Protein AF-A0AAU7RKF0-F1 (afdb_monomer_lite)

Foldseek 3Di:
DVLCVCCVVPVVSVVVLLVVLLCQDPVSVVSVPDLLPHDPSSLQSNLVNLLVLLLVLLVCQPPPDDDPNLVSLLVLLLSCQSPVVNRDCVSNLSSLPRPRHFQVSVPNNLQSLLVRLPRQDPCLVSLQPSLVCLLPPDDAWDDDPVGIGHRCNLSSLSNNCSSPVPSQDPVSLVVLCPDDPSSLLSSLVSLLVVLALVCVVVLLVQCPDPDVSSVLSSLLSLLVCLQVCRVNPVSVVSNVVSPVVDDCSNLVSNLVSLQPDDDDPSSVVNLVVQCPPPDPVSNVSSVVSVVVPDDPPD

pLDDT: mean 84.72, std 12.94, range [36.31, 97.56]

Secondary structure (DSSP, 8-state):
-HHHHHHHH-HHHHHHHHHHHTTT-HHHHHHH--STT--HHHHHHHHHHHHHHHHHHHHHTTSS----HHHHHHHHHHHHHH-TTT---HHHHHHHH-TTS-HHHHHHHHHHHHT-TTS--SSHHHHHHHHHHHHH-S--SEEETTEEEP--HHHHHHHHHHH-TTSS-HHHHHHHHTS-HHHHHHHHHHHHHHT-GGGHHHHHHHHT-S-HHHHHHHHHHHHHHHHTTTTHHHHHHHHHHHHHT-SSHHHHHHHHHHTTS---HHHHHHHHHHTT-S-HHHHHHHHHHHHTTS----

Sequence (298 aa):
MIDKLRARDDTDYRLSLLKDIEKGDHTALSRFGDVESLTEPAVRGMLETLASEVRHVTAMAGGLAYDDGGNSVRTLVLLNLWHPKLALWEPFLEFLEESRVSKDDLVGCLSVLGRASLKITADSERLAAPLRRLMTEKGGEGEWLFGEWADVRGLAAEALFAVDPDSVTEEDIWTLMRGSSGQQHSAARIIARREKAEEFGLLVALSASDDTSTRAIVANRLAGWVSRGIAGARASALLNTMLDSGGTELPRAVVAHAQGAPKDDGMTQIIDRYKDHLSATVRNAIRSIQERAEPEVS

Structure (mmCIF, N/CA/C/O backbone):
data_AF-A0AAU7RKF0-F1
#
_entry.id   AF-A0AAU7RKF0-F1
#
loop_
_atom_site.group_PDB
_atom_site.id
_atom_site.type_symbol
_atom_site.label_atom_id
_atom_site.label_alt_id
_atom_site.label_comp_id
_atom_site.label_asym_id
_atom_site.label_entity_id
_atom_site.label_seq_id
_atom_site.pdbx_PDB_ins_code
_atom_site.Cartn_x
_atom_site.Cartn_y
_atom_site.Cartn_z
_atom_site.occupancy
_atom_site.B_iso_or_equiv
_atom_site.auth_seq_id
_atom_site.auth_comp_id
_atom_site.auth_asym_id
_atom_site.auth_atom_id
_atom_site.pdbx_PDB_model_num
ATOM 1 N N . MET A 1 1 ? 18.646 -14.341 2.790 1.00 53.94 1 MET A N 1
ATOM 2 C CA . MET A 1 1 ? 18.873 -13.605 4.058 1.00 53.94 1 MET A CA 1
ATOM 3 C C . MET A 1 1 ? 20.360 -13.353 4.295 1.00 53.94 1 MET A C 1
ATOM 5 O O . MET A 1 1 ? 20.704 -12.215 4.568 1.00 53.94 1 MET A O 1
ATOM 9 N N . ILE A 1 2 ? 21.228 -14.357 4.106 1.00 66.75 2 ILE A N 1
ATOM 10 C CA . ILE A 1 2 ? 22.696 -14.225 4.222 1.00 66.75 2 ILE A CA 1
ATOM 11 C C . ILE A 1 2 ? 23.265 -13.163 3.264 1.00 66.75 2 ILE A C 1
ATOM 13 O O . ILE A 1 2 ? 24.009 -12.300 3.707 1.00 66.75 2 ILE A O 1
ATOM 17 N N . ASP A 1 3 ? 22.837 -13.140 1.997 1.00 61.19 3 ASP A N 1
ATOM 18 C CA . ASP A 1 3 ? 23.350 -12.161 1.020 1.00 61.19 3 ASP A CA 1
ATOM 19 C C . ASP A 1 3 ? 22.987 -10.703 1.356 1.00 61.19 3 ASP A C 1
ATOM 21 O O . ASP A 1 3 ? 23.793 -9.809 1.129 1.00 61.19 3 ASP A O 1
ATOM 25 N N . LYS A 1 4 ? 21.814 -10.455 1.962 1.00 61.97 4 LYS A N 1
ATOM 26 C CA . LYS A 1 4 ? 21.388 -9.109 2.399 1.00 61.97 4 LYS A CA 1
ATOM 27 C C . LYS A 1 4 ? 22.201 -8.606 3.594 1.00 61.97 4 LYS A C 1
ATOM 29 O O . LYS A 1 4 ? 22.499 -7.422 3.677 1.00 61.97 4 LYS A O 1
ATOM 34 N N . LEU A 1 5 ? 22.553 -9.510 4.510 1.00 59.69 5 LEU A N 1
ATOM 35 C CA . LEU A 1 5 ? 23.458 -9.223 5.628 1.00 59.69 5 LEU A CA 1
ATOM 36 C C . LEU A 1 5 ? 24.875 -8.963 5.110 1.00 59.69 5 LEU A C 1
ATOM 38 O O . LEU A 1 5 ? 25.485 -7.959 5.453 1.00 59.69 5 LEU A O 1
ATOM 42 N N . ARG A 1 6 ? 25.353 -9.791 4.178 1.00 63.50 6 ARG A N 1
ATOM 43 C CA . ARG A 1 6 ? 26.659 -9.598 3.548 1.00 63.50 6 ARG A CA 1
ATOM 44 C C . ARG A 1 6 ? 26.745 -8.279 2.777 1.00 63.50 6 ARG A C 1
ATOM 46 O O . ARG A 1 6 ? 27.735 -7.582 2.910 1.00 63.50 6 ARG A O 1
ATOM 53 N N . ALA A 1 7 ? 25.706 -7.883 2.042 1.00 62.69 7 ALA A N 1
ATOM 54 C CA . ALA A 1 7 ? 25.658 -6.588 1.352 1.00 62.69 7 ALA A CA 1
ATOM 55 C C . ALA A 1 7 ? 25.650 -5.371 2.298 1.00 62.69 7 ALA A C 1
ATOM 57 O O . ALA A 1 7 ? 25.858 -4.247 1.838 1.00 62.69 7 ALA A O 1
ATOM 58 N N . ARG A 1 8 ? 25.384 -5.572 3.596 1.00 64.31 8 ARG A N 1
ATOM 59 C CA . ARG A 1 8 ? 25.470 -4.534 4.630 1.00 64.31 8 ARG A CA 1
ATOM 60 C C . ARG A 1 8 ? 26.879 -4.423 5.219 1.00 64.31 8 ARG A C 1
ATOM 62 O O . ARG A 1 8 ? 27.310 -3.309 5.498 1.00 64.31 8 ARG A O 1
ATOM 69 N N . ASP A 1 9 ? 27.573 -5.550 5.366 1.00 71.00 9 ASP A N 1
ATOM 70 C CA . ASP A 1 9 ? 28.840 -5.640 6.104 1.00 71.00 9 ASP A CA 1
ATOM 71 C C . ASP A 1 9 ? 30.088 -5.707 5.191 1.00 71.00 9 ASP A C 1
ATOM 73 O O . ASP A 1 9 ? 31.197 -5.417 5.636 1.00 71.00 9 ASP A O 1
ATOM 77 N N . ASP A 1 10 ? 29.923 -6.065 3.911 1.00 82.62 10 ASP A N 1
ATOM 78 C CA . ASP A 1 10 ? 30.986 -6.225 2.905 1.00 82.62 10 ASP A CA 1
ATOM 79 C C . ASP A 1 10 ? 30.851 -5.155 1.802 1.00 82.62 10 ASP A C 1
ATOM 81 O O . ASP A 1 10 ? 30.015 -5.251 0.896 1.00 82.62 10 ASP A O 1
ATOM 85 N N . THR A 1 11 ? 31.682 -4.112 1.891 1.00 82.06 11 THR A N 1
ATOM 86 C CA . THR A 1 11 ? 31.687 -2.974 0.957 1.00 82.06 11 THR A CA 1
ATOM 87 C C . THR A 1 11 ? 31.989 -3.396 -0.481 1.00 82.06 11 THR A C 1
ATOM 89 O O . THR A 1 11 ? 31.374 -2.867 -1.409 1.00 82.06 11 THR A O 1
ATOM 92 N N . ASP A 1 12 ? 32.888 -4.360 -0.689 1.00 84.56 12 ASP A N 1
ATOM 93 C CA . ASP A 1 12 ? 33.282 -4.799 -2.032 1.00 84.56 12 ASP A CA 1
ATOM 94 C C . ASP A 1 12 ? 32.154 -5.586 -2.701 1.00 84.56 12 ASP A C 1
ATOM 96 O O . ASP A 1 12 ? 31.844 -5.366 -3.876 1.00 84.56 12 ASP A O 1
ATOM 100 N N . TYR A 1 13 ? 31.469 -6.438 -1.933 1.00 86.38 13 TYR A N 1
ATOM 101 C CA . TYR A 1 13 ? 30.267 -7.127 -2.398 1.00 86.38 13 TYR A CA 1
ATOM 102 C C . TYR A 1 13 ? 29.120 -6.150 -2.690 1.00 86.38 13 TYR A C 1
ATOM 104 O O . TYR A 1 13 ? 28.419 -6.277 -3.695 1.00 86.38 13 TYR A O 1
ATOM 112 N N . ARG A 1 14 ? 28.944 -5.118 -1.857 1.00 86.56 14 ARG A N 1
ATOM 113 C CA . ARG A 1 14 ? 27.944 -4.071 -2.108 1.00 86.56 14 ARG A CA 1
ATOM 114 C C . ARG A 1 14 ? 28.238 -3.297 -3.398 1.00 86.56 14 ARG A C 1
ATOM 116 O O . ARG A 1 14 ? 27.319 -3.028 -4.169 1.00 86.56 14 ARG A O 1
ATOM 123 N N . LEU A 1 15 ? 29.506 -2.974 -3.661 1.00 88.50 15 LEU A N 1
ATOM 124 C CA . LEU A 1 15 ? 29.933 -2.306 -4.894 1.00 88.50 15 LEU A CA 1
ATOM 125 C C . LEU A 1 15 ? 29.768 -3.193 -6.134 1.00 88.50 15 LEU A C 1
ATOM 127 O O . LEU A 1 15 ? 29.406 -2.677 -7.192 1.00 88.50 15 LEU A O 1
ATOM 131 N N . SER A 1 16 ? 30.008 -4.506 -6.031 1.00 91.69 16 SER A N 1
ATOM 132 C CA . SER A 1 16 ? 29.759 -5.418 -7.155 1.00 91.69 16 SER A CA 1
ATOM 133 C C . SER A 1 16 ? 28.271 -5.487 -7.494 1.00 91.69 16 SER A C 1
ATOM 135 O O . SER A 1 16 ? 27.917 -5.353 -8.661 1.00 91.69 16 SER A O 1
ATOM 137 N N . LEU A 1 17 ? 27.401 -5.577 -6.478 1.00 92.25 17 LEU A N 1
ATOM 138 C CA . LEU A 1 17 ? 25.949 -5.555 -6.677 1.00 92.25 17 LEU A CA 1
ATOM 139 C C . LEU A 1 17 ? 25.486 -4.276 -7.384 1.00 92.25 17 LEU A C 1
ATOM 141 O O . LEU A 1 17 ? 24.672 -4.361 -8.294 1.00 92.25 17 LEU A O 1
ATOM 145 N N . LEU A 1 18 ? 26.022 -3.103 -7.028 1.00 93.31 18 LEU A N 1
ATOM 146 C CA . LEU A 1 18 ? 25.673 -1.846 -7.708 1.00 93.31 18 LEU A CA 1
ATOM 147 C C . LEU A 1 18 ? 26.018 -1.866 -9.204 1.00 93.31 18 LEU A C 1
ATOM 149 O O . LEU A 1 18 ? 25.219 -1.396 -10.009 1.00 93.31 18 LEU A O 1
ATOM 153 N N . LYS A 1 19 ? 27.167 -2.440 -9.583 1.00 94.50 19 LYS A N 1
ATOM 154 C CA . LYS A 1 19 ? 27.570 -2.575 -10.995 1.00 94.50 19 LYS A CA 1
ATOM 155 C C . LYS A 1 19 ? 26.694 -3.553 -11.771 1.00 94.50 19 LYS A C 1
ATOM 157 O O . LYS A 1 19 ? 26.521 -3.384 -12.974 1.00 94.50 19 LYS A O 1
ATOM 162 N N . ASP A 1 20 ? 26.188 -4.588 -11.111 1.00 94.44 20 ASP A N 1
ATOM 163 C CA . ASP A 1 20 ? 25.284 -5.555 -11.737 1.00 94.44 20 ASP A CA 1
ATOM 164 C C . ASP A 1 20 ? 23.866 -4.972 -11.863 1.00 94.44 20 ASP A C 1
ATOM 166 O O . ASP A 1 20 ? 23.229 -5.118 -12.905 1.00 94.44 20 ASP A O 1
ATOM 170 N N . ILE A 1 21 ? 23.409 -4.202 -10.867 1.00 95.31 21 ILE A N 1
ATOM 171 C CA . ILE A 1 21 ? 22.147 -3.443 -10.924 1.00 95.31 21 ILE A CA 1
ATOM 172 C C . ILE A 1 21 ? 22.185 -2.398 -12.042 1.00 95.31 21 ILE A C 1
ATOM 174 O O . ILE A 1 21 ? 21.220 -2.274 -12.788 1.00 95.31 21 ILE A O 1
ATOM 178 N N . GLU A 1 22 ? 23.305 -1.690 -12.212 1.00 96.06 22 GLU A N 1
ATOM 179 C CA . GLU A 1 22 ? 23.511 -0.758 -13.331 1.00 96.06 22 GLU A CA 1
ATOM 180 C C . GLU A 1 22 ? 23.343 -1.435 -14.703 1.00 96.06 22 GLU A C 1
ATOM 182 O O . GLU A 1 22 ? 22.967 -0.785 -15.670 1.00 96.06 22 GLU A O 1
ATOM 187 N N . LYS A 1 23 ? 23.558 -2.750 -14.798 1.00 95.00 23 LYS A N 1
ATOM 188 C CA . LYS A 1 23 ? 23.346 -3.531 -16.026 1.00 95.00 23 LYS A CA 1
ATOM 189 C C . LYS A 1 23 ? 21.956 -4.172 -16.119 1.00 95.00 23 LYS A C 1
ATOM 191 O O . LYS A 1 23 ? 21.737 -4.959 -17.035 1.00 95.00 23 LYS A O 1
ATOM 196 N N . GLY A 1 24 ? 21.053 -3.889 -15.178 1.00 92.50 24 GLY A N 1
ATOM 197 C CA . GLY A 1 24 ? 19.698 -4.439 -15.170 1.00 92.50 24 GLY A CA 1
ATOM 198 C C . GLY A 1 24 ? 19.533 -5.789 -14.463 1.00 92.50 24 GLY A C 1
ATOM 199 O O . GLY A 1 24 ? 18.537 -6.471 -14.685 1.00 92.50 24 GLY A O 1
ATOM 200 N N . ASP A 1 25 ? 20.472 -6.219 -13.609 1.00 93.06 25 ASP A N 1
ATOM 201 C CA . ASP A 1 25 ? 20.347 -7.505 -12.904 1.00 93.06 25 ASP A CA 1
ATOM 202 C C . ASP A 1 25 ? 19.326 -7.448 -11.743 1.00 93.06 25 ASP A C 1
ATOM 204 O O . ASP A 1 25 ? 19.599 -6.945 -10.645 1.00 93.06 25 ASP A O 1
ATOM 208 N N . HIS A 1 26 ? 18.140 -8.023 -11.970 1.00 90.81 26 HIS A N 1
ATOM 209 C CA . HIS A 1 26 ? 17.066 -8.167 -10.973 1.00 90.81 26 HIS A CA 1
ATOM 210 C C . HIS A 1 26 ? 17.479 -8.964 -9.729 1.00 90.81 26 HIS A C 1
ATOM 212 O O . HIS A 1 26 ? 17.052 -8.668 -8.607 1.00 90.81 26 HIS A O 1
ATOM 218 N N . THR A 1 27 ? 18.329 -9.978 -9.898 1.00 90.25 27 THR A N 1
ATOM 219 C CA . THR A 1 27 ? 18.830 -10.788 -8.782 1.00 90.25 27 THR A CA 1
ATOM 220 C C . THR A 1 27 ? 19.757 -9.955 -7.905 1.00 90.25 27 THR A C 1
ATOM 222 O O . THR A 1 27 ? 19.657 -10.016 -6.674 1.00 90.25 27 THR A O 1
ATOM 225 N N . ALA A 1 28 ? 20.623 -9.144 -8.515 1.00 90.75 28 ALA A N 1
ATOM 226 C CA . ALA A 1 28 ? 21.477 -8.215 -7.786 1.00 90.75 28 ALA A CA 1
ATOM 227 C C . ALA A 1 28 ? 20.647 -7.182 -7.006 1.00 90.75 28 ALA A C 1
ATOM 229 O O . ALA A 1 28 ? 20.906 -6.965 -5.819 1.00 90.75 28 ALA A O 1
ATOM 230 N N . LEU A 1 29 ? 19.584 -6.639 -7.613 1.00 90.81 29 LEU A N 1
ATOM 231 C CA . LEU A 1 29 ? 18.654 -5.719 -6.947 1.00 90.81 29 LEU A CA 1
ATOM 232 C C . LEU A 1 29 ? 17.969 -6.363 -5.732 1.00 90.81 29 LEU A C 1
ATOM 234 O O . LEU A 1 29 ? 17.957 -5.799 -4.635 1.00 90.81 29 LEU A O 1
ATOM 238 N N . SER A 1 30 ? 17.454 -7.584 -5.894 1.00 87.38 30 SER A N 1
ATOM 239 C CA . SER A 1 30 ? 16.811 -8.341 -4.812 1.00 87.38 30 SER A CA 1
ATOM 240 C C . SER A 1 30 ? 17.770 -8.639 -3.649 1.00 87.38 30 SER A C 1
ATOM 242 O O . SER A 1 30 ? 17.378 -8.578 -2.474 1.00 87.38 30 SER A O 1
ATOM 244 N N . ARG A 1 31 ? 19.044 -8.920 -3.959 1.00 86.94 31 ARG A N 1
ATOM 245 C CA . ARG A 1 31 ? 20.114 -9.146 -2.971 1.00 86.94 31 ARG A CA 1
ATOM 246 C C . ARG A 1 31 ? 20.556 -7.867 -2.266 1.00 86.94 31 ARG A C 1
ATOM 248 O O . ARG A 1 31 ? 20.846 -7.930 -1.075 1.00 86.94 31 ARG A O 1
ATOM 255 N N . PHE A 1 32 ? 20.564 -6.732 -2.960 1.00 87.19 32 PHE A N 1
ATOM 256 C CA . PHE A 1 32 ? 20.879 -5.427 -2.374 1.00 87.19 32 PHE A CA 1
ATOM 257 C C . PHE A 1 32 ? 19.815 -4.991 -1.358 1.00 87.19 32 PHE A C 1
ATOM 259 O O . PHE A 1 32 ? 20.134 -4.548 -0.255 1.00 87.19 32 PHE A O 1
ATOM 266 N N . GLY A 1 33 ? 18.541 -5.203 -1.696 1.00 80.25 33 GLY A N 1
ATOM 267 C CA . GLY A 1 33 ? 17.407 -5.083 -0.783 1.00 80.25 33 GLY A CA 1
ATOM 268 C C . GLY A 1 33 ? 16.880 -3.661 -0.590 1.00 80.25 33 GLY A C 1
ATOM 269 O O . GLY A 1 33 ? 15.706 -3.427 -0.866 1.00 80.25 33 GLY A O 1
ATOM 270 N N . ASP A 1 34 ? 17.701 -2.737 -0.093 1.00 85.06 34 ASP A N 1
ATOM 271 C CA . ASP A 1 34 ? 17.272 -1.356 0.160 1.00 85.06 34 ASP A CA 1
ATOM 272 C C . ASP A 1 34 ? 17.379 -0.495 -1.104 1.00 85.06 34 ASP A C 1
ATOM 274 O O . ASP A 1 34 ? 18.465 -0.093 -1.504 1.00 85.06 34 ASP A O 1
ATOM 278 N N . VAL A 1 35 ? 16.241 -0.208 -1.734 1.00 88.00 35 VAL A N 1
ATOM 279 C CA . VAL A 1 35 ? 16.199 0.580 -2.971 1.00 88.00 35 VAL A CA 1
ATOM 280 C C . VAL A 1 35 ? 16.489 2.064 -2.754 1.00 88.00 35 VAL A C 1
ATOM 282 O O . VAL A 1 35 ? 16.883 2.722 -3.709 1.00 88.00 35 VAL A O 1
ATOM 285 N N . GLU A 1 36 ? 16.324 2.604 -1.542 1.00 87.56 36 GLU A N 1
ATOM 286 C CA . GLU A 1 36 ? 16.555 4.030 -1.261 1.00 87.56 36 GLU A CA 1
ATOM 287 C C . GLU A 1 36 ? 18.043 4.393 -1.356 1.00 87.56 36 GLU A C 1
ATOM 289 O O . GLU A 1 36 ? 18.398 5.463 -1.842 1.00 87.56 36 GLU A O 1
ATOM 294 N N . SER A 1 37 ? 18.924 3.472 -0.959 1.00 88.44 37 SER A N 1
ATOM 295 C CA . SER A 1 37 ? 20.375 3.682 -0.922 1.00 88.44 37 SER A CA 1
ATOM 296 C C . SER A 1 37 ? 21.114 3.332 -2.221 1.00 88.44 37 SER A C 1
ATOM 298 O O . SER A 1 37 ? 22.344 3.202 -2.217 1.00 88.44 37 SER A O 1
ATOM 300 N N . LEU A 1 38 ? 20.392 3.164 -3.333 1.00 92.50 38 LEU A N 1
ATOM 301 C CA . LEU A 1 38 ? 20.994 2.941 -4.648 1.00 92.50 38 LEU A CA 1
ATOM 302 C C . LEU A 1 38 ? 21.679 4.209 -5.174 1.00 92.50 38 LEU A C 1
ATOM 304 O O . LEU A 1 38 ? 21.232 5.331 -4.944 1.00 92.50 38 LEU A O 1
ATOM 308 N N . THR A 1 39 ? 22.769 4.024 -5.916 1.00 94.56 39 THR A N 1
ATOM 309 C CA . THR A 1 39 ? 23.458 5.125 -6.597 1.00 94.56 39 THR A CA 1
ATOM 310 C C . THR A 1 39 ? 22.718 5.515 -7.874 1.00 94.56 39 THR A C 1
ATOM 312 O O . THR A 1 39 ? 22.100 4.671 -8.519 1.00 94.56 39 THR A O 1
ATOM 315 N N . GLU A 1 40 ? 22.818 6.781 -8.288 1.00 95.62 40 GLU A N 1
ATOM 316 C CA . GLU A 1 40 ? 22.169 7.261 -9.517 1.00 95.62 40 GLU A CA 1
ATOM 317 C C . GLU A 1 40 ? 22.494 6.414 -10.770 1.00 95.62 40 GLU A C 1
ATOM 319 O O . GLU A 1 40 ? 21.550 6.075 -11.484 1.00 95.62 40 GLU A O 1
ATOM 324 N N . PRO A 1 41 ? 23.754 6.004 -11.041 1.00 96.75 41 PRO A N 1
ATOM 325 C CA . PRO A 1 41 ? 24.054 5.123 -12.174 1.00 96.75 41 PRO A CA 1
ATOM 326 C C . PRO A 1 41 ? 23.318 3.781 -12.103 1.00 96.75 41 PRO A C 1
ATOM 328 O O . PRO A 1 41 ? 22.708 3.362 -13.085 1.00 96.75 41 PRO A O 1
ATOM 331 N N . ALA A 1 42 ? 23.300 3.148 -10.924 1.00 96.31 42 ALA A N 1
ATOM 332 C CA . ALA A 1 42 ? 22.614 1.878 -10.716 1.00 96.31 42 ALA A CA 1
ATOM 333 C C . ALA A 1 42 ? 21.099 2.012 -10.927 1.00 96.31 42 ALA A C 1
ATOM 335 O O . ALA A 1 42 ? 20.494 1.189 -11.612 1.00 96.31 42 ALA A O 1
ATOM 336 N N . VAL A 1 43 ? 20.490 3.077 -10.393 1.00 96.81 43 VAL A N 1
ATOM 337 C CA . VAL A 1 43 ? 19.063 3.366 -10.594 1.00 96.81 43 VAL A CA 1
ATOM 338 C C . VAL A 1 43 ? 18.752 3.583 -12.071 1.00 96.81 43 VAL A C 1
ATOM 340 O O . VAL A 1 43 ? 17.797 2.999 -12.571 1.00 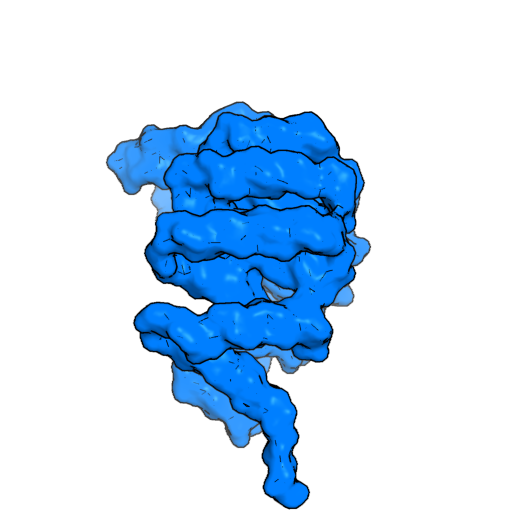96.81 43 VAL A O 1
ATOM 343 N N . ARG A 1 44 ? 19.553 4.387 -12.781 1.00 97.38 44 ARG A N 1
ATOM 344 C CA . ARG A 1 44 ? 19.325 4.710 -14.195 1.00 97.38 44 ARG A CA 1
ATOM 345 C C . ARG A 1 44 ? 19.364 3.464 -15.079 1.00 97.38 44 ARG A C 1
ATOM 347 O O . ARG A 1 44 ? 18.409 3.224 -15.809 1.00 97.38 44 ARG A O 1
ATOM 354 N N . GLY A 1 45 ? 20.415 2.653 -14.966 1.00 96.94 45 GLY A N 1
ATOM 355 C CA . GLY A 1 45 ? 20.553 1.444 -15.781 1.00 96.94 45 GLY A CA 1
ATOM 356 C C . GLY A 1 45 ? 19.475 0.392 -15.494 1.00 96.94 45 GLY A C 1
ATOM 357 O O . GLY A 1 45 ? 18.928 -0.226 -16.412 1.00 96.94 45 GLY A O 1
ATOM 358 N N . MET A 1 46 ? 19.075 0.257 -14.225 1.00 97.31 46 MET A N 1
ATOM 359 C CA . MET A 1 46 ? 17.950 -0.598 -13.848 1.00 97.31 46 MET A CA 1
ATOM 360 C C . MET A 1 46 ? 16.614 -0.067 -14.390 1.00 97.31 46 MET A C 1
ATOM 362 O O . MET A 1 46 ? 15.836 -0.834 -14.950 1.00 97.31 46 MET A O 1
ATOM 366 N N . LEU A 1 47 ? 16.346 1.240 -14.278 1.00 97.31 47 LEU A N 1
ATOM 367 C CA . LEU A 1 47 ? 15.129 1.859 -14.815 1.00 97.31 47 LEU A CA 1
ATOM 368 C C . LEU A 1 47 ? 15.028 1.710 -16.337 1.00 97.31 47 LEU A C 1
ATOM 370 O O . LEU A 1 47 ? 13.943 1.429 -16.836 1.00 97.31 47 LEU A O 1
ATOM 374 N N . GLU A 1 48 ? 16.131 1.859 -17.071 1.00 97.56 48 GLU A N 1
ATOM 375 C CA . GLU A 1 48 ? 16.168 1.656 -18.527 1.00 97.56 48 GLU A CA 1
ATOM 376 C C . GLU A 1 48 ? 15.847 0.203 -18.911 1.00 97.56 48 GLU A C 1
ATOM 378 O O . GLU A 1 48 ? 15.057 -0.037 -19.829 1.00 97.56 48 GLU A O 1
ATOM 383 N N . THR A 1 49 ? 16.396 -0.762 -18.167 1.00 96.81 49 THR A N 1
ATOM 384 C CA . THR A 1 49 ? 16.111 -2.193 -18.362 1.00 96.81 49 THR A CA 1
ATOM 385 C C . THR A 1 49 ? 14.635 -2.494 -18.103 1.00 96.81 49 THR A C 1
ATOM 387 O O . THR A 1 49 ? 13.941 -3.012 -18.979 1.00 96.81 49 THR A O 1
ATOM 390 N N . LEU A 1 50 ? 14.123 -2.075 -16.943 1.00 96.25 50 LEU A N 1
ATOM 391 C CA . LEU A 1 50 ? 12.722 -2.255 -16.559 1.00 96.25 50 LEU A CA 1
ATOM 392 C C . LEU A 1 50 ? 11.766 -1.563 -17.536 1.00 96.25 50 LEU A C 1
ATOM 394 O O . LEU A 1 50 ? 10.736 -2.125 -17.887 1.00 96.25 50 LEU A O 1
ATOM 398 N N . ALA A 1 51 ? 12.100 -0.364 -18.015 1.00 96.69 51 ALA A N 1
ATOM 399 C CA . ALA A 1 51 ? 11.307 0.345 -19.014 1.00 96.69 51 ALA A CA 1
ATOM 400 C C . ALA A 1 51 ? 11.167 -0.462 -20.314 1.00 96.69 51 ALA A C 1
ATOM 402 O O . ALA A 1 51 ? 10.078 -0.525 -20.889 1.00 96.69 51 ALA A O 1
ATOM 403 N N . SER A 1 52 ? 12.253 -1.091 -20.773 1.00 95.31 52 SER A N 1
ATOM 404 C CA . SER A 1 52 ? 12.234 -1.954 -21.957 1.00 95.31 52 SER A CA 1
ATOM 405 C C . SER A 1 52 ? 11.411 -3.223 -21.730 1.00 95.31 52 SER A C 1
ATOM 407 O O . SER A 1 52 ? 10.630 -3.608 -22.599 1.00 95.31 52 SER A O 1
ATOM 409 N N . GLU A 1 53 ? 11.563 -3.864 -20.571 1.00 93.31 53 GLU A N 1
ATOM 410 C CA . GLU A 1 53 ? 10.796 -5.059 -20.200 1.00 93.31 53 GLU A CA 1
ATOM 411 C C . GLU A 1 53 ? 9.299 -4.757 -20.105 1.00 93.31 53 GLU A C 1
ATOM 413 O O . GLU A 1 53 ? 8.491 -5.459 -20.705 1.00 93.31 53 GLU A O 1
ATOM 418 N N . VAL A 1 54 ? 8.918 -3.668 -19.433 1.00 93.81 54 VAL A N 1
ATOM 419 C CA . VAL A 1 54 ? 7.514 -3.252 -19.315 1.00 93.81 54 VAL A CA 1
ATOM 420 C C . VAL A 1 54 ? 6.909 -2.998 -20.689 1.00 93.81 54 VAL A C 1
ATOM 422 O O . VAL A 1 54 ? 5.822 -3.488 -20.968 1.00 93.81 54 VAL A O 1
ATOM 425 N N . ARG A 1 55 ? 7.623 -2.319 -21.594 1.00 94.44 55 ARG A N 1
ATOM 426 C CA . ARG A 1 55 ? 7.155 -2.140 -22.978 1.00 94.44 55 ARG A CA 1
ATOM 427 C C . ARG A 1 55 ? 6.987 -3.454 -23.723 1.00 94.44 55 ARG A C 1
ATOM 429 O O . ARG A 1 55 ? 6.043 -3.590 -24.498 1.00 94.44 55 ARG A O 1
ATOM 436 N N . HIS A 1 56 ? 7.888 -4.410 -23.507 1.00 90.75 56 HIS A N 1
ATOM 437 C CA . HIS A 1 56 ? 7.765 -5.737 -24.095 1.00 90.75 56 HIS A CA 1
ATOM 438 C C . HIS A 1 56 ? 6.501 -6.446 -23.596 1.00 90.75 56 HIS A C 1
ATOM 440 O O . HIS A 1 56 ? 5.713 -6.923 -24.410 1.00 90.75 56 HIS A O 1
ATOM 446 N N . VAL A 1 57 ? 6.259 -6.427 -22.283 1.00 88.69 57 VAL A N 1
ATOM 447 C CA . VAL A 1 57 ? 5.054 -6.995 -21.660 1.00 88.69 57 VAL A CA 1
ATOM 448 C C . VAL A 1 57 ? 3.789 -6.315 -22.194 1.00 88.69 57 VAL A C 1
ATOM 450 O O . VAL A 1 57 ? 2.869 -7.003 -22.632 1.00 88.69 57 VAL A O 1
ATOM 453 N N . THR A 1 58 ? 3.761 -4.979 -22.256 1.00 90.50 58 THR A N 1
ATOM 454 C CA . THR A 1 58 ? 2.644 -4.215 -22.838 1.00 90.50 58 THR A CA 1
ATOM 455 C C . THR A 1 58 ? 2.389 -4.613 -24.293 1.00 90.50 58 THR A C 1
ATOM 457 O O . THR A 1 58 ? 1.247 -4.850 -24.680 1.00 90.50 58 THR A O 1
ATOM 460 N N . ALA A 1 59 ? 3.439 -4.741 -25.111 1.00 89.12 59 ALA A N 1
ATOM 461 C CA . ALA A 1 59 ? 3.309 -5.120 -26.519 1.00 89.12 59 ALA A CA 1
ATOM 462 C C . ALA A 1 59 ? 2.792 -6.557 -26.709 1.00 89.12 59 ALA A C 1
ATOM 464 O O . ALA A 1 59 ? 2.104 -6.843 -27.692 1.00 89.12 59 ALA A O 1
ATOM 465 N N . MET A 1 60 ? 3.111 -7.451 -25.771 1.00 86.00 60 MET A N 1
ATOM 466 C CA . MET A 1 60 ? 2.677 -8.848 -25.770 1.00 86.00 60 MET A CA 1
ATOM 467 C C . MET A 1 60 ? 1.304 -9.061 -25.113 1.00 86.00 60 MET A C 1
ATOM 469 O O . MET A 1 60 ? 0.785 -10.181 -25.150 1.00 86.00 60 MET A O 1
ATOM 473 N N . ALA A 1 61 ? 0.688 -8.013 -24.555 1.00 83.62 61 ALA A N 1
ATOM 474 C CA . ALA A 1 61 ? -0.601 -8.099 -23.880 1.00 83.62 61 ALA A CA 1
ATOM 475 C C . ALA A 1 61 ? -1.696 -8.680 -24.798 1.00 83.62 61 ALA A C 1
ATOM 477 O O . ALA A 1 61 ? -1.916 -8.239 -25.933 1.00 83.62 61 ALA A O 1
ATOM 478 N N . GLY A 1 62 ? -2.393 -9.704 -24.300 1.00 67.31 62 GLY A N 1
ATOM 479 C CA . GLY A 1 62 ? -3.393 -10.467 -25.053 1.00 67.31 62 GLY A CA 1
ATOM 480 C C . GLY A 1 62 ? -2.830 -11.594 -25.933 1.00 67.31 62 GLY A C 1
ATOM 481 O O . GLY A 1 62 ? -3.608 -12.292 -26.584 1.00 67.31 62 GLY A O 1
ATOM 482 N N . GLY A 1 63 ? -1.509 -11.799 -25.965 1.00 66.31 63 GLY A N 1
ATOM 483 C CA . GLY A 1 63 ? -0.887 -13.013 -26.500 1.00 66.31 63 GLY A CA 1
ATOM 484 C C . GLY A 1 63 ? -0.886 -14.157 -25.478 1.00 66.31 63 GLY A C 1
ATOM 485 O O . GLY A 1 63 ? -0.939 -13.924 -24.277 1.00 66.31 63 GLY A O 1
ATOM 486 N N . LEU A 1 64 ? -0.769 -15.410 -25.934 1.00 54.53 64 LEU A N 1
ATOM 487 C CA . LEU A 1 64 ? -0.629 -16.607 -25.074 1.00 54.53 64 LEU A CA 1
ATOM 488 C C . LEU A 1 64 ? 0.753 -16.707 -24.383 1.00 54.53 64 LEU A C 1
ATOM 490 O O . LEU A 1 64 ? 1.211 -17.802 -24.059 1.00 54.53 64 LEU A O 1
ATOM 494 N N . ALA A 1 65 ? 1.456 -15.587 -24.217 1.00 52.50 65 ALA A N 1
ATOM 495 C CA . ALA A 1 65 ? 2.772 -15.562 -23.603 1.00 52.50 65 ALA A CA 1
ATOM 496 C C . ALA A 1 65 ? 2.620 -15.617 -22.077 1.00 52.50 65 ALA A C 1
ATOM 498 O O . ALA A 1 65 ? 2.029 -14.729 -21.473 1.00 52.50 65 ALA A O 1
ATOM 499 N N . TYR A 1 66 ? 3.142 -16.681 -21.469 1.00 50.53 66 TYR A N 1
ATOM 500 C CA . TYR A 1 66 ? 3.335 -16.771 -20.026 1.00 50.53 66 TYR A CA 1
ATOM 501 C C . TYR A 1 66 ? 4.686 -16.128 -19.711 1.00 50.53 66 TYR A C 1
ATOM 503 O O . TYR A 1 66 ? 5.723 -16.730 -19.992 1.00 50.53 66 TYR A O 1
ATOM 511 N N . ASP A 1 67 ? 4.676 -14.904 -19.195 1.00 54.19 67 ASP A N 1
ATOM 512 C CA . ASP A 1 67 ? 5.886 -14.197 -18.774 1.00 54.19 67 ASP A CA 1
ATOM 513 C C . ASP A 1 67 ? 5.692 -13.613 -17.368 1.00 54.19 67 ASP A C 1
ATOM 515 O O . ASP A 1 67 ? 4.589 -13.210 -17.008 1.00 54.19 67 ASP A O 1
ATOM 519 N N . ASP A 1 68 ? 6.762 -13.555 -16.572 1.00 58.47 68 ASP A N 1
ATOM 520 C CA . ASP A 1 68 ? 6.782 -13.030 -15.190 1.00 58.47 68 ASP A CA 1
ATOM 521 C C . ASP A 1 68 ? 6.774 -11.481 -15.156 1.00 58.47 68 ASP A C 1
ATOM 523 O O . ASP A 1 68 ? 7.294 -10.832 -14.243 1.00 58.47 68 ASP A O 1
ATOM 527 N N . GLY A 1 69 ? 6.189 -10.862 -16.187 1.00 60.94 69 GLY A N 1
ATOM 528 C CA . GLY A 1 69 ? 6.273 -9.432 -16.479 1.00 60.94 69 GLY A CA 1
ATOM 529 C C . GLY A 1 69 ? 5.736 -8.521 -15.372 1.00 60.94 69 GLY A C 1
ATOM 530 O O . GLY A 1 69 ? 6.232 -7.404 -15.189 1.00 60.94 69 GLY A O 1
ATOM 531 N N . GLY A 1 70 ? 4.776 -9.000 -14.572 1.00 68.75 70 GLY A N 1
ATOM 532 C CA . GLY A 1 70 ? 4.215 -8.258 -13.439 1.00 68.75 70 GLY A CA 1
ATOM 533 C C . GLY A 1 70 ? 5.259 -7.835 -12.392 1.00 68.75 70 GLY A C 1
ATOM 534 O O . GLY A 1 70 ? 5.122 -6.775 -11.766 1.00 68.75 70 GLY A O 1
ATOM 535 N N . ASN A 1 71 ? 6.349 -8.597 -12.228 1.00 82.69 71 ASN A N 1
ATOM 536 C CA . ASN A 1 71 ? 7.431 -8.233 -11.309 1.00 82.69 71 ASN A CA 1
ATOM 537 C C . ASN A 1 71 ? 8.243 -7.029 -11.808 1.00 82.69 71 ASN A C 1
ATOM 539 O O . ASN A 1 71 ? 8.582 -6.151 -11.003 1.00 82.69 71 ASN A O 1
ATOM 543 N N . SER A 1 72 ? 8.492 -6.929 -13.116 1.00 90.44 72 SER A N 1
ATOM 544 C CA . SER A 1 72 ? 9.195 -5.787 -13.714 1.00 90.44 72 SER A CA 1
ATOM 545 C C . SER A 1 72 ? 8.370 -4.506 -13.610 1.00 90.44 72 SER A C 1
ATOM 547 O O . SER A 1 72 ? 8.885 -3.481 -13.158 1.00 90.44 72 SER A O 1
ATOM 549 N N . VAL A 1 73 ? 7.062 -4.562 -13.898 1.00 92.31 73 VAL A N 1
ATOM 550 C CA . VAL A 1 73 ? 6.161 -3.396 -13.766 1.00 92.31 73 VAL A CA 1
ATOM 551 C C . VAL A 1 73 ? 6.132 -2.888 -12.324 1.00 92.31 73 VAL A C 1
ATOM 553 O O . VAL A 1 73 ? 6.307 -1.696 -12.055 1.00 92.31 73 VAL A O 1
ATOM 556 N N . ARG A 1 74 ? 5.955 -3.798 -11.360 1.00 92.19 74 ARG A N 1
ATOM 557 C CA . ARG A 1 74 ? 5.969 -3.456 -9.934 1.00 92.19 74 ARG A CA 1
ATOM 558 C C . ARG A 1 74 ? 7.295 -2.818 -9.509 1.00 92.19 74 ARG A C 1
ATOM 560 O O . ARG A 1 74 ? 7.283 -1.862 -8.729 1.00 92.19 74 ARG A O 1
ATOM 567 N N . THR A 1 75 ? 8.419 -3.350 -9.983 1.00 92.94 75 THR A N 1
ATOM 568 C CA . THR A 1 75 ? 9.759 -2.856 -9.637 1.00 92.94 75 THR A CA 1
ATOM 569 C C . THR A 1 75 ? 10.025 -1.482 -10.251 1.00 92.94 75 THR A C 1
ATOM 571 O O . THR A 1 75 ? 10.546 -0.610 -9.555 1.00 92.94 75 THR A O 1
ATOM 574 N N . LEU A 1 76 ? 9.581 -1.245 -11.491 1.00 94.62 76 LEU A N 1
ATOM 575 C CA . LEU A 1 76 ? 9.638 0.068 -12.139 1.00 94.62 76 LEU A CA 1
ATOM 576 C C . LEU A 1 76 ? 8.912 1.127 -11.303 1.00 94.62 76 LEU A C 1
ATOM 578 O O . LEU A 1 76 ? 9.494 2.154 -10.958 1.00 94.62 76 LEU A O 1
ATOM 582 N N . VAL A 1 77 ? 7.662 0.850 -10.910 1.00 93.56 77 VAL A N 1
ATOM 583 C CA . VAL A 1 77 ? 6.872 1.767 -10.072 1.00 93.56 77 VAL A CA 1
ATOM 584 C C . VAL A 1 77 ? 7.561 2.020 -8.732 1.00 93.56 77 VAL A C 1
ATOM 586 O O . VAL A 1 77 ? 7.639 3.164 -8.289 1.00 93.56 77 VAL A O 1
ATOM 589 N N . LEU A 1 78 ? 8.106 0.980 -8.093 1.00 92.38 78 LEU A N 1
ATOM 590 C CA . LEU A 1 78 ? 8.836 1.129 -6.835 1.00 92.38 78 LEU A CA 1
ATOM 591 C C . LEU A 1 78 ? 10.043 2.068 -6.985 1.00 92.38 78 LEU A C 1
ATOM 593 O O . LEU A 1 78 ? 10.211 2.966 -6.162 1.00 92.38 78 LEU A O 1
ATOM 597 N N . LEU A 1 79 ? 10.868 1.887 -8.019 1.00 93.56 79 LEU A N 1
ATOM 598 C CA . LEU A 1 79 ? 12.038 2.738 -8.242 1.00 93.56 79 LEU A CA 1
ATOM 599 C C . LEU A 1 79 ? 11.648 4.171 -8.608 1.00 93.56 79 LEU A C 1
ATOM 601 O O . LEU A 1 79 ? 12.239 5.094 -8.055 1.00 93.56 79 LEU A O 1
ATOM 605 N N . ASN A 1 80 ? 10.618 4.373 -9.435 1.00 93.19 80 ASN A N 1
ATOM 606 C CA . ASN A 1 80 ? 10.105 5.711 -9.750 1.00 93.19 80 ASN A CA 1
ATOM 607 C C . ASN A 1 80 ? 9.663 6.472 -8.488 1.00 93.19 80 ASN A C 1
ATOM 609 O O . ASN A 1 80 ? 9.935 7.664 -8.356 1.00 93.19 80 ASN A O 1
ATOM 613 N N . LEU A 1 81 ? 9.026 5.781 -7.536 1.00 91.56 81 LEU A N 1
ATOM 614 C CA . LEU A 1 81 ? 8.591 6.367 -6.264 1.00 91.56 81 LEU A CA 1
ATOM 615 C C . LEU A 1 81 ? 9.758 6.735 -5.340 1.00 91.56 81 LEU A C 1
ATOM 617 O O . LEU A 1 81 ? 9.697 7.743 -4.641 1.00 91.56 81 LEU A O 1
ATOM 621 N N . TRP A 1 82 ? 10.802 5.907 -5.278 1.00 91.12 82 TRP A N 1
ATOM 622 C CA . TRP A 1 82 ? 11.957 6.168 -4.408 1.00 91.12 82 TRP A CA 1
ATOM 623 C C . TRP A 1 82 ? 12.979 7.122 -5.032 1.00 91.12 82 TRP A C 1
ATOM 625 O O . TRP A 1 82 ? 13.678 7.814 -4.296 1.00 91.12 82 TRP A O 1
ATOM 635 N N . HIS A 1 83 ? 13.014 7.220 -6.363 1.00 91.56 83 HIS A N 1
ATOM 636 C CA . HIS A 1 83 ? 13.959 8.040 -7.124 1.00 91.56 83 HIS A CA 1
ATOM 637 C C . HIS A 1 83 ? 13.241 8.994 -8.093 1.00 91.56 83 HIS A C 1
ATOM 639 O O . HIS A 1 83 ? 13.455 8.922 -9.305 1.00 91.56 83 HIS A O 1
ATOM 645 N N . PRO A 1 84 ? 12.423 9.944 -7.595 1.00 90.31 84 PRO A N 1
ATOM 646 C CA . PRO A 1 84 ? 11.542 10.766 -8.433 1.00 90.31 84 PRO A CA 1
ATOM 647 C C . PRO A 1 84 ? 12.281 11.629 -9.468 1.00 90.31 84 PRO A C 1
ATOM 649 O O . PRO A 1 84 ? 11.721 11.955 -10.507 1.00 90.31 84 PRO A O 1
ATOM 652 N N . LYS A 1 85 ? 13.553 11.980 -9.227 1.00 90.50 85 LYS A N 1
ATOM 653 C CA . LYS A 1 85 ? 14.380 12.747 -10.181 1.00 90.50 85 LYS A CA 1
ATOM 654 C C . LYS A 1 85 ? 14.802 11.944 -11.415 1.00 90.50 85 LYS A C 1
ATOM 656 O O . LYS A 1 85 ? 15.185 12.542 -12.415 1.00 90.50 85 LYS A O 1
ATOM 661 N N . LEU A 1 86 ? 14.793 10.616 -11.315 1.00 93.19 86 LEU A N 1
ATOM 662 C CA . LEU A 1 86 ? 15.219 9.690 -12.367 1.00 93.19 86 LEU A CA 1
ATOM 663 C C . LEU A 1 86 ? 14.041 8.904 -12.949 1.00 93.19 86 LEU A C 1
ATOM 665 O O . LEU A 1 86 ? 14.250 8.086 -13.838 1.00 93.19 86 LEU A O 1
ATOM 669 N N . ALA A 1 87 ? 12.830 9.125 -12.433 1.00 93.00 87 ALA A N 1
ATOM 670 C CA . ALA A 1 87 ? 11.666 8.306 -12.718 1.00 93.00 87 ALA A CA 1
ATOM 671 C C . ALA A 1 87 ? 11.339 8.244 -14.218 1.00 93.00 87 ALA A C 1
ATOM 673 O O . ALA A 1 87 ? 11.310 9.260 -14.912 1.00 93.00 87 ALA A O 1
ATOM 674 N N . LEU A 1 88 ? 11.033 7.036 -14.693 1.00 94.88 88 LEU A N 1
ATOM 675 C CA . LEU A 1 88 ? 10.564 6.762 -16.049 1.00 94.88 88 LEU A CA 1
ATOM 676 C C . LEU A 1 88 ? 9.107 6.293 -15.981 1.00 94.88 88 LEU A C 1
ATOM 678 O O . LEU A 1 88 ? 8.829 5.096 -15.898 1.00 94.88 88 LEU A O 1
ATOM 682 N N . TRP A 1 89 ? 8.165 7.239 -15.961 1.00 93.69 89 TRP A N 1
ATOM 683 C CA . TRP A 1 89 ? 6.731 6.937 -15.847 1.00 93.69 89 TRP A CA 1
ATOM 684 C C . TRP A 1 89 ? 6.082 6.491 -17.159 1.00 93.69 89 TRP A C 1
ATOM 686 O O . TRP A 1 89 ? 5.103 5.750 -17.118 1.00 93.69 89 TRP A O 1
ATOM 696 N N . GLU A 1 90 ? 6.636 6.882 -18.309 1.00 95.12 90 GLU A N 1
ATOM 697 C CA . GLU A 1 90 ? 6.035 6.620 -19.625 1.00 95.12 90 GLU A CA 1
ATOM 698 C C . GLU A 1 90 ? 5.707 5.138 -19.881 1.00 95.12 90 GLU A C 1
ATOM 700 O O . GLU A 1 90 ? 4.555 4.847 -20.193 1.00 95.12 90 GLU A O 1
ATOM 705 N N . PRO A 1 91 ? 6.628 4.175 -19.663 1.00 95.50 91 PRO A N 1
ATOM 706 C CA . PRO A 1 91 ? 6.327 2.758 -19.883 1.00 95.50 91 PRO A CA 1
ATOM 707 C C . PRO A 1 91 ? 5.183 2.247 -19.000 1.00 95.50 91 PRO A C 1
ATOM 709 O O . PRO A 1 91 ? 4.408 1.390 -19.412 1.00 95.50 91 PRO A O 1
ATOM 712 N N . PHE A 1 92 ? 5.065 2.774 -17.777 1.00 94.81 92 PHE A N 1
ATOM 713 C CA . PHE A 1 92 ? 3.987 2.400 -16.868 1.00 94.81 92 PHE A CA 1
ATOM 714 C C . PHE A 1 92 ? 2.644 3.011 -17.287 1.00 94.81 92 PHE A C 1
ATOM 716 O O . PHE A 1 92 ? 1.617 2.348 -17.176 1.00 94.81 92 PHE A O 1
ATOM 723 N N . LEU A 1 93 ? 2.637 4.242 -17.801 1.00 94.31 93 LEU A N 1
ATOM 724 C CA . LEU A 1 93 ? 1.432 4.863 -18.357 1.00 94.31 93 LEU A CA 1
ATOM 725 C C . LEU A 1 93 ? 0.942 4.103 -19.596 1.00 94.31 93 LEU A C 1
ATOM 727 O O . LEU A 1 93 ? -0.233 3.746 -19.649 1.00 94.31 93 LEU A O 1
ATOM 731 N N . GLU A 1 94 ? 1.850 3.766 -20.519 1.00 94.25 94 GLU A N 1
ATOM 732 C CA . GLU A 1 94 ? 1.571 2.905 -21.680 1.00 94.25 94 GLU A CA 1
ATOM 733 C C . GLU A 1 94 ? 0.957 1.560 -21.232 1.00 94.25 94 GLU A C 1
ATOM 735 O O . GLU A 1 94 ? -0.055 1.116 -21.774 1.00 94.25 94 GLU A O 1
ATOM 740 N N . PHE A 1 95 ? 1.528 0.938 -20.193 1.00 93.44 95 PHE A N 1
ATOM 741 C CA . PHE A 1 95 ? 1.025 -0.310 -19.608 1.00 93.44 95 PHE A CA 1
ATOM 742 C C . PHE A 1 95 ? -0.377 -0.167 -18.994 1.00 93.44 95 PHE A C 1
ATOM 744 O O . PHE A 1 95 ? -1.230 -1.022 -19.211 1.00 93.44 95 PHE A O 1
ATOM 751 N N . LEU A 1 96 ? -0.651 0.915 -18.252 1.00 93.19 96 LEU A N 1
ATOM 752 C CA . LEU A 1 96 ? -1.979 1.165 -17.677 1.00 93.19 96 LEU A CA 1
ATOM 753 C C . LEU A 1 96 ? -3.046 1.407 -18.751 1.00 93.19 96 LEU A C 1
ATOM 755 O O . LEU A 1 96 ? -4.220 1.107 -18.522 1.00 93.19 96 LEU A O 1
ATOM 759 N N . GLU A 1 97 ? -2.670 2.006 -19.882 1.00 91.56 97 GLU A N 1
ATOM 760 C CA . GLU A 1 97 ? -3.557 2.314 -21.009 1.00 91.56 97 GLU A CA 1
ATOM 761 C C . GLU A 1 97 ? -3.910 1.102 -21.873 1.00 91.56 97 GLU A C 1
ATOM 763 O O . GLU A 1 97 ? -4.993 1.077 -22.466 1.00 91.56 97 GLU A O 1
ATOM 768 N N . GLU A 1 98 ? -3.060 0.078 -21.905 1.00 91.75 98 GLU A N 1
ATOM 769 C CA . GLU A 1 98 ? -3.315 -1.135 -22.673 1.00 91.75 98 GLU A CA 1
ATOM 770 C C . GLU A 1 98 ? -4.411 -2.004 -22.028 1.00 91.75 98 GLU A C 1
ATOM 772 O O . GLU A 1 98 ? -4.225 -2.701 -21.033 1.00 91.75 98 GLU A O 1
ATOM 777 N N . SER A 1 99 ? -5.592 -1.990 -22.648 1.00 85.19 99 SER A N 1
ATOM 778 C CA . SER A 1 99 ? -6.793 -2.698 -22.181 1.00 85.19 99 SER A CA 1
ATOM 779 C C . SER A 1 99 ? -6.657 -4.222 -22.058 1.00 85.19 99 SER A C 1
ATOM 781 O O . SER A 1 99 ? -7.445 -4.841 -21.345 1.00 85.19 99 SER A O 1
ATOM 783 N N . ARG A 1 100 ? -5.695 -4.836 -22.762 1.00 85.25 100 ARG A N 1
ATOM 784 C CA . ARG A 1 100 ? -5.489 -6.295 -22.798 1.00 85.25 100 ARG A CA 1
ATOM 785 C C . ARG A 1 100 ? -4.521 -6.804 -21.733 1.00 85.25 100 ARG A C 1
ATOM 787 O O . ARG A 1 100 ? -4.291 -8.011 -21.666 1.00 85.25 100 ARG A O 1
ATOM 794 N N . VAL A 1 101 ? -3.934 -5.912 -20.938 1.00 85.94 101 VAL A N 1
ATOM 795 C CA . VAL A 1 101 ? -3.078 -6.292 -19.812 1.00 85.94 101 VAL A CA 1
ATOM 796 C C . VAL A 1 101 ? -3.875 -7.123 -18.807 1.00 85.94 101 VAL A C 1
ATOM 798 O O . VAL A 1 101 ? -5.022 -6.799 -18.478 1.00 85.94 101 VAL A O 1
ATOM 801 N N . SER A 1 102 ? -3.256 -8.193 -18.305 1.00 83.19 102 SER A N 1
ATOM 802 C CA . SER A 1 102 ? -3.864 -9.023 -17.270 1.00 83.19 102 SER A CA 1
ATOM 803 C C . SER A 1 102 ? -4.080 -8.216 -15.992 1.00 83.19 102 SER A C 1
ATOM 805 O O . SER A 1 102 ? -3.212 -7.461 -15.549 1.00 83.19 102 SER A O 1
ATOM 807 N N . LYS A 1 103 ? -5.233 -8.407 -15.345 1.00 85.56 103 LYS A N 1
ATOM 808 C CA . LYS A 1 103 ? -5.494 -7.776 -14.046 1.00 85.56 103 LYS A CA 1
ATOM 809 C C . LYS A 1 103 ? -4.529 -8.275 -12.968 1.00 85.56 103 LYS A C 1
ATOM 811 O O . LYS A 1 103 ? -4.196 -7.505 -12.072 1.00 85.56 103 LYS A O 1
ATOM 816 N N . ASP A 1 104 ? -4.011 -9.492 -13.097 1.00 83.25 104 ASP A N 1
ATOM 817 C CA . ASP A 1 104 ? -3.025 -10.039 -12.162 1.00 83.25 104 ASP A CA 1
ATOM 818 C C . ASP A 1 104 ? -1.696 -9.270 -12.220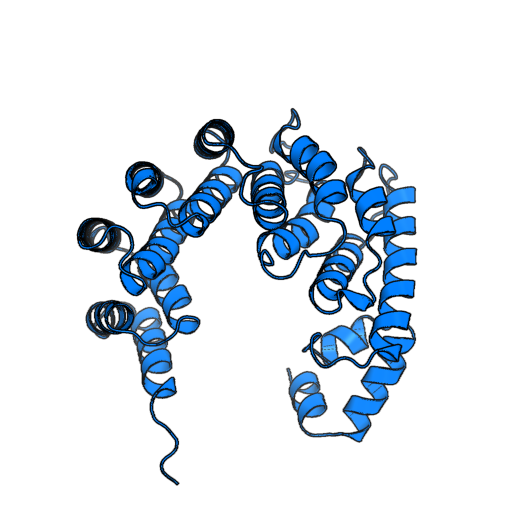 1.00 83.25 104 ASP A C 1
ATOM 820 O O . ASP A 1 104 ? -1.123 -8.947 -11.175 1.00 83.25 104 ASP A O 1
ATOM 824 N N . ASP A 1 105 ? -1.259 -8.859 -13.416 1.00 84.94 105 ASP A N 1
ATOM 825 C CA . ASP A 1 105 ? -0.042 -8.053 -13.591 1.00 84.94 105 ASP A CA 1
ATOM 826 C C . ASP A 1 105 ? -0.187 -6.648 -12.981 1.00 84.94 105 ASP A C 1
ATOM 828 O O . ASP A 1 105 ? 0.794 -6.033 -12.551 1.00 84.94 105 ASP A O 1
ATOM 832 N N . LEU A 1 106 ? -1.424 -6.148 -12.875 1.00 90.31 106 LEU A N 1
ATOM 833 C CA . LEU A 1 106 ? -1.735 -4.856 -12.261 1.00 90.31 106 LEU A CA 1
ATOM 834 C C . LEU A 1 106 ? -1.720 -4.897 -10.723 1.00 90.31 106 LEU A C 1
ATOM 836 O O . LEU A 1 106 ? -1.470 -3.869 -10.085 1.00 90.31 106 LEU A O 1
ATOM 840 N N . VAL A 1 107 ? -1.963 -6.053 -10.093 1.00 89.75 107 VAL A N 1
ATOM 841 C CA . VAL A 1 107 ? -2.085 -6.163 -8.624 1.00 89.75 107 VAL A CA 1
ATOM 842 C C . VAL A 1 107 ? -0.830 -5.646 -7.920 1.00 89.75 107 VAL A C 1
ATOM 844 O O . VAL A 1 107 ? -0.908 -4.840 -6.985 1.00 89.75 107 VAL A O 1
ATOM 847 N N . GLY A 1 108 ? 0.342 -6.095 -8.377 1.00 87.94 108 GLY A N 1
ATOM 848 C CA . GLY A 1 108 ? 1.622 -5.767 -7.757 1.00 87.94 108 GLY A CA 1
ATOM 849 C C . GLY A 1 108 ? 1.941 -4.273 -7.813 1.00 87.94 108 GLY A C 1
ATOM 850 O O . GLY A 1 108 ? 2.285 -3.674 -6.788 1.00 87.94 108 GLY A O 1
ATOM 851 N N . CYS A 1 109 ? 1.807 -3.661 -8.990 1.00 91.06 109 CYS A N 1
ATOM 852 C CA . CYS A 1 109 ? 2.139 -2.255 -9.195 1.00 91.06 109 CYS A CA 1
ATOM 853 C C . CYS A 1 109 ? 1.117 -1.309 -8.549 1.00 91.06 109 CYS A C 1
ATOM 855 O O . CYS A 1 109 ? 1.524 -0.359 -7.878 1.00 91.06 109 CYS A O 1
ATOM 857 N N . LEU A 1 110 ? -0.188 -1.599 -8.646 1.00 94.06 110 LEU A N 1
ATOM 858 C CA . LEU A 1 110 ? -1.230 -0.791 -8.001 1.00 94.06 110 LEU A CA 1
ATOM 859 C C . LEU A 1 110 ? -1.115 -0.845 -6.475 1.00 94.06 110 LEU A C 1
ATOM 861 O O . LEU A 1 110 ? -1.262 0.177 -5.806 1.00 94.06 110 LEU A O 1
ATOM 865 N N . SER A 1 111 ? -0.773 -2.009 -5.910 1.00 91.50 111 SER A N 1
ATOM 866 C CA . SER A 1 111 ? -0.543 -2.133 -4.468 1.00 91.50 111 SER A CA 1
ATOM 867 C C . SER A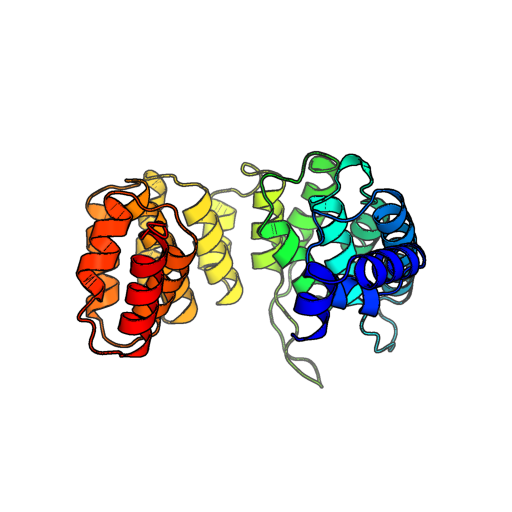 1 111 ? 0.660 -1.313 -3.987 1.00 91.50 111 SER A C 1
ATOM 869 O O . SER A 1 111 ? 0.604 -0.720 -2.906 1.00 91.50 111 SER A O 1
ATOM 871 N N . VAL A 1 112 ? 1.749 -1.264 -4.764 1.00 90.88 112 VAL A N 1
ATOM 872 C CA . VAL A 1 112 ? 2.911 -0.416 -4.449 1.00 90.88 112 VAL A CA 1
ATOM 873 C C . VAL A 1 112 ? 2.536 1.062 -4.542 1.00 90.88 112 VAL A C 1
ATOM 875 O O . VAL A 1 112 ? 2.802 1.808 -3.598 1.00 90.88 112 VAL A O 1
ATOM 878 N N . LEU A 1 113 ? 1.864 1.464 -5.623 1.00 91.75 113 LEU A N 1
ATOM 879 C CA . LEU A 1 113 ? 1.455 2.848 -5.853 1.00 91.75 113 LEU A CA 1
ATOM 880 C C . LEU A 1 113 ? 0.503 3.350 -4.756 1.00 91.75 113 LEU A C 1
ATOM 882 O O . LEU A 1 113 ? 0.750 4.386 -4.140 1.00 91.75 113 LEU A O 1
ATOM 886 N N . GLY A 1 114 ? -0.519 2.557 -4.418 1.00 91.00 114 GLY A N 1
ATOM 887 C CA . GLY A 1 114 ? -1.490 2.885 -3.374 1.00 91.00 114 GLY A CA 1
ATOM 888 C C . GLY A 1 114 ? -0.870 3.100 -1.995 1.00 91.00 114 GLY A C 1
ATOM 889 O O . GLY A 1 114 ? -1.386 3.889 -1.206 1.00 91.00 114 GLY A O 1
ATOM 890 N N . ARG A 1 115 ? 0.272 2.473 -1.689 1.00 85.06 115 ARG A N 1
ATOM 891 C CA . ARG A 1 115 ? 0.958 2.624 -0.392 1.00 85.06 115 ARG A CA 1
ATOM 892 C C . ARG A 1 115 ? 1.862 3.857 -0.302 1.00 85.06 115 ARG A C 1
ATOM 894 O O . ARG A 1 115 ? 2.308 4.174 0.798 1.00 85.06 115 ARG A O 1
ATOM 901 N N . ALA A 1 116 ? 2.133 4.550 -1.406 1.00 78.31 116 ALA A N 1
ATOM 902 C CA . ALA A 1 116 ? 3.211 5.537 -1.501 1.00 78.31 116 ALA A CA 1
ATOM 903 C C . ALA A 1 116 ? 2.737 6.995 -1.692 1.00 78.31 116 ALA A C 1
ATOM 905 O O . ALA A 1 116 ? 3.384 7.762 -2.401 1.00 78.31 116 ALA A O 1
ATOM 906 N N . SER A 1 117 ? 1.649 7.412 -1.026 1.00 63.91 117 SER A N 1
ATOM 907 C CA . SER A 1 117 ? 0.998 8.724 -1.255 1.00 63.91 117 SER A CA 1
ATOM 908 C C . SER A 1 117 ? 1.874 9.965 -1.098 1.00 63.91 117 SER A C 1
ATOM 910 O O . SER A 1 117 ? 1.537 11.011 -1.626 1.00 63.91 117 SER A O 1
ATOM 912 N N . LEU A 1 118 ? 2.987 9.889 -0.370 1.00 60.78 118 LEU A N 1
ATOM 913 C CA . LEU A 1 118 ? 3.854 11.050 -0.125 1.00 60.78 118 LEU A CA 1
ATOM 914 C C . LEU A 1 118 ? 4.992 11.196 -1.147 1.00 60.78 118 LEU A C 1
ATOM 916 O O . LEU A 1 118 ? 5.832 12.078 -0.994 1.00 60.78 118 LEU A O 1
ATOM 920 N N . LYS A 1 119 ? 5.063 10.315 -2.153 1.00 69.31 119 LYS A N 1
ATOM 921 C CA . LYS A 1 119 ? 6.207 10.233 -3.079 1.00 69.31 119 LYS A CA 1
ATOM 922 C C . LYS A 1 119 ? 5.859 10.462 -4.545 1.00 69.31 119 LYS A C 1
ATOM 924 O O . LYS A 1 119 ? 6.757 10.530 -5.377 1.00 69.31 119 LYS A O 1
ATOM 929 N N . ILE A 1 120 ? 4.575 10.589 -4.862 1.00 70.81 120 ILE A N 1
ATOM 930 C CA . ILE A 1 120 ? 4.100 10.805 -6.227 1.00 70.81 120 ILE A CA 1
ATOM 931 C C . ILE A 1 120 ? 4.010 12.315 -6.445 1.00 70.81 120 ILE A C 1
ATOM 933 O O . ILE A 1 120 ? 3.014 12.938 -6.098 1.00 70.81 120 ILE A O 1
ATOM 937 N N . THR A 1 121 ? 5.089 12.920 -6.940 1.00 66.69 121 THR A N 1
ATOM 938 C CA . THR A 1 121 ? 5.153 14.376 -7.177 1.00 66.69 121 THR A CA 1
ATOM 939 C C . THR A 1 121 ? 5.211 14.738 -8.657 1.00 66.69 121 THR A C 1
ATOM 941 O O . THR A 1 121 ? 4.668 15.765 -9.050 1.00 66.69 121 THR A O 1
ATOM 944 N N . ALA A 1 122 ? 5.829 13.893 -9.483 1.00 65.88 122 ALA A N 1
ATOM 945 C CA . ALA A 1 122 ? 5.801 13.996 -10.938 1.00 65.88 122 ALA A CA 1
ATOM 946 C C . ALA A 1 122 ? 4.731 13.042 -11.504 1.00 65.88 122 ALA A C 1
ATOM 948 O O . ALA A 1 122 ? 4.572 11.934 -10.994 1.00 65.88 122 ALA A O 1
ATOM 949 N N . ASP A 1 123 ? 3.999 13.489 -12.529 1.00 80.94 123 ASP A N 1
ATOM 950 C CA . ASP A 1 123 ? 3.016 12.709 -13.308 1.00 80.94 123 ASP A CA 1
ATOM 951 C C . ASP A 1 123 ? 1.693 12.326 -12.608 1.00 80.94 123 ASP A C 1
ATOM 953 O O . ASP A 1 123 ? 0.928 11.520 -13.142 1.00 80.94 123 ASP A O 1
ATOM 957 N N . SER A 1 124 ? 1.350 12.940 -11.468 1.00 83.50 124 SER A N 1
ATOM 958 C CA . SER A 1 124 ? 0.089 12.656 -10.759 1.00 83.50 124 SER A CA 1
ATOM 959 C C . SER A 1 124 ? -1.157 12.843 -11.640 1.00 83.50 124 SER A C 1
ATOM 961 O O . SER A 1 124 ? -2.000 11.952 -11.729 1.00 83.50 124 SER A O 1
ATOM 963 N N . GLU A 1 125 ? -1.240 13.951 -12.377 1.00 86.75 125 GLU A N 1
ATOM 964 C CA . GLU A 1 125 ? -2.359 14.230 -13.291 1.00 86.75 125 GLU A CA 1
ATOM 965 C C . GLU A 1 125 ? -2.493 13.173 -14.399 1.00 86.75 125 GLU A C 1
ATOM 967 O O . GLU A 1 125 ? -3.601 12.761 -14.748 1.00 86.75 125 GLU A O 1
ATOM 972 N N . ARG A 1 126 ? -1.361 12.688 -14.929 1.00 91.38 126 ARG A N 1
ATOM 973 C CA . ARG A 1 126 ? -1.332 11.679 -16.001 1.00 91.38 126 ARG A CA 1
ATOM 974 C C . ARG A 1 126 ? -1.725 10.296 -15.495 1.00 91.38 126 ARG A C 1
ATOM 976 O O . ARG A 1 126 ? -2.343 9.535 -16.232 1.00 91.38 126 ARG A O 1
ATOM 983 N N . LEU A 1 127 ? -1.411 9.984 -14.238 1.00 92.12 127 LEU A N 1
ATOM 984 C CA . LEU A 1 127 ? -1.805 8.735 -13.585 1.00 92.12 127 LEU A CA 1
ATOM 985 C C . LEU A 1 127 ? -3.292 8.716 -13.203 1.00 92.12 127 LEU A C 1
ATOM 987 O O . LEU A 1 127 ? -3.916 7.654 -13.227 1.00 92.12 127 LEU A O 1
ATOM 991 N N . ALA A 1 128 ? -3.880 9.869 -12.875 1.00 92.50 128 ALA A N 1
ATOM 992 C CA . ALA A 1 128 ? -5.243 9.942 -12.356 1.00 92.50 128 ALA A CA 1
ATOM 993 C C . ALA A 1 128 ? -6.291 9.357 -13.322 1.00 92.50 128 ALA A C 1
ATOM 995 O O . ALA A 1 128 ? -7.131 8.553 -12.914 1.00 92.50 128 ALA A O 1
ATOM 996 N N . ALA A 1 129 ? -6.236 9.708 -14.612 1.00 93.25 129 ALA A N 1
ATOM 997 C CA . ALA A 1 129 ? -7.243 9.271 -15.582 1.00 93.25 129 ALA A CA 1
ATOM 998 C C . ALA A 1 129 ? -7.230 7.745 -15.851 1.00 93.25 129 ALA A C 1
ATOM 1000 O O . ALA A 1 129 ? -8.297 7.124 -15.750 1.00 93.25 129 ALA A O 1
ATOM 1001 N N . PRO A 1 130 ? -6.080 7.091 -16.123 1.00 94.38 130 PRO A N 1
ATOM 1002 C CA . PRO A 1 130 ? -6.014 5.632 -16.231 1.00 94.38 130 PRO A CA 1
ATOM 1003 C C . PRO A 1 130 ? -6.470 4.905 -14.958 1.00 94.38 130 PRO A C 1
ATOM 1005 O O . PRO A 1 130 ? -7.205 3.919 -15.045 1.00 94.38 130 PRO A O 1
ATOM 1008 N N . LEU A 1 131 ? -6.107 5.406 -13.772 1.00 95.56 131 LEU A N 1
ATOM 1009 C CA . LEU A 1 131 ? -6.516 4.804 -12.498 1.00 95.56 131 LEU A CA 1
ATOM 1010 C C . LEU A 1 131 ? -8.023 4.947 -12.247 1.00 95.56 131 LEU A C 1
ATOM 1012 O O . LEU A 1 131 ? -8.669 3.989 -11.821 1.00 95.56 131 LEU A O 1
ATOM 1016 N N . ARG A 1 132 ? -8.612 6.103 -12.584 1.00 95.69 132 ARG A N 1
ATOM 1017 C CA . ARG A 1 132 ? -10.067 6.324 -12.541 1.00 95.69 132 ARG A CA 1
ATOM 1018 C C . ARG A 1 132 ? -10.808 5.352 -13.454 1.00 95.69 132 ARG A C 1
ATOM 1020 O O . ARG A 1 132 ? -11.840 4.806 -13.058 1.00 95.69 132 ARG A O 1
ATOM 1027 N N . ARG A 1 133 ? -10.281 5.106 -14.658 1.00 94.12 133 ARG A N 1
ATOM 1028 C CA . ARG A 1 133 ? -10.844 4.120 -15.589 1.00 94.12 133 ARG A CA 1
ATOM 1029 C C . ARG A 1 133 ? -10.814 2.718 -14.982 1.00 94.12 133 ARG A C 1
ATOM 1031 O O . ARG A 1 133 ? -11.859 2.084 -14.941 1.00 94.12 133 ARG A O 1
ATOM 1038 N N . LEU A 1 134 ? -9.667 2.272 -14.462 1.00 93.75 134 LEU A N 1
ATOM 1039 C CA . LEU A 1 134 ? -9.535 0.954 -13.822 1.00 93.75 134 LEU A CA 1
ATOM 1040 C C . LEU A 1 134 ? -10.461 0.798 -12.609 1.00 93.75 134 LEU A C 1
ATOM 1042 O O . LEU A 1 134 ? -11.065 -0.252 -12.434 1.00 93.75 134 LEU A O 1
ATOM 1046 N N . MET A 1 135 ? -10.616 1.846 -11.797 1.00 94.56 135 MET A N 1
ATOM 1047 C CA . MET A 1 135 ? -11.518 1.852 -10.640 1.00 94.56 135 MET A CA 1
ATOM 1048 C C . MET A 1 135 ? -12.994 1.673 -11.033 1.00 94.56 135 MET A C 1
ATOM 1050 O O . MET A 1 135 ? -13.761 1.064 -10.291 1.00 94.56 135 MET A O 1
ATOM 1054 N N . THR A 1 136 ? -13.398 2.208 -12.187 1.00 91.75 136 THR A N 1
ATOM 1055 C CA . THR A 1 136 ? -14.801 2.256 -12.638 1.00 91.75 136 THR A CA 1
ATOM 1056 C C . THR A 1 136 ? -15.128 1.244 -13.737 1.00 91.75 136 THR A C 1
ATOM 1058 O O . THR A 1 136 ? -16.249 1.225 -14.255 1.00 91.75 136 THR A O 1
ATOM 1061 N N . GLU A 1 137 ? -14.166 0.400 -14.107 1.00 86.31 137 GLU A N 1
ATOM 1062 C CA . GLU A 1 137 ? -14.312 -0.569 -15.184 1.00 86.31 137 GLU A CA 1
ATOM 1063 C C . GLU A 1 137 ? -15.448 -1.561 -14.892 1.00 86.31 137 GLU A C 1
ATOM 1065 O O . GLU A 1 137 ? -15.647 -2.029 -13.765 1.00 86.31 137 GLU A O 1
ATOM 1070 N N . LYS A 1 138 ? -16.240 -1.865 -15.927 1.00 73.06 138 LYS A N 1
ATOM 1071 C CA . LYS A 1 138 ? -17.306 -2.865 -15.840 1.00 73.06 138 LYS A CA 1
ATOM 1072 C C . LYS A 1 138 ? -16.696 -4.248 -16.027 1.00 73.06 138 LYS A C 1
ATOM 1074 O O . LYS A 1 138 ? -16.102 -4.525 -17.060 1.00 73.06 138 LYS A O 1
ATOM 1079 N N . GLY A 1 139 ? -16.901 -5.108 -15.043 1.00 62.81 139 GLY A N 1
ATOM 1080 C CA . GLY A 1 139 ? -16.208 -6.387 -14.920 1.00 62.81 139 GLY A CA 1
ATOM 1081 C C . GLY A 1 139 ? -15.644 -6.475 -13.510 1.00 62.81 139 GLY A C 1
ATOM 1082 O O . GLY A 1 139 ? -15.106 -5.498 -12.997 1.00 62.81 139 GLY A O 1
ATOM 1083 N N . GLY A 1 140 ? -15.887 -7.591 -12.839 1.00 58.41 140 GLY A N 1
ATOM 1084 C CA . GLY A 1 140 ? -15.354 -7.874 -11.509 1.00 58.41 140 GLY A CA 1
ATOM 1085 C C . GLY A 1 140 ? -14.645 -9.214 -11.520 1.00 58.41 140 GLY A C 1
ATOM 1086 O O . GLY A 1 140 ? -14.446 -9.773 -12.592 1.00 58.41 140 GLY A O 1
ATOM 1087 N N . GLU A 1 141 ? -14.321 -9.726 -10.336 1.00 56.31 141 GLU A N 1
ATOM 1088 C CA . GLU A 1 141 ? -13.837 -11.100 -10.163 1.00 56.31 141 GLU A CA 1
ATOM 1089 C C . GLU A 1 141 ? -14.723 -12.055 -10.977 1.00 56.31 141 GLU A C 1
ATOM 1091 O O . GLU A 1 141 ? -15.955 -11.938 -10.989 1.00 56.31 141 GLU A O 1
ATOM 1096 N N . GLY A 1 142 ? -14.099 -12.969 -11.707 1.00 56.09 142 GLY A N 1
ATOM 1097 C CA . GLY A 1 142 ? -14.812 -13.974 -12.478 1.00 56.09 142 GLY A CA 1
ATOM 1098 C C . GLY A 1 142 ? -13.957 -15.210 -12.680 1.00 56.09 142 GLY A C 1
ATOM 1099 O O . GLY A 1 142 ? -12.765 -15.212 -12.392 1.00 56.09 142 GLY A O 1
ATOM 1100 N N . GLU A 1 143 ? -14.575 -16.264 -13.191 1.00 48.81 143 GLU A N 1
ATOM 1101 C CA . GLU A 1 143 ? -13.915 -17.545 -13.415 1.00 48.81 143 GLU A CA 1
ATOM 1102 C C . GLU A 1 143 ? -13.503 -17.677 -14.885 1.00 48.81 143 GLU A C 1
ATOM 1104 O O . GLU A 1 143 ? -14.301 -17.466 -15.804 1.00 48.81 143 GLU A O 1
ATOM 1109 N N . TRP A 1 144 ? -12.249 -18.050 -15.114 1.00 52.41 144 TRP A N 1
ATOM 1110 C CA . TRP A 1 144 ? -11.759 -18.543 -16.395 1.00 52.41 144 TRP A CA 1
ATOM 1111 C C . TRP A 1 144 ? -11.304 -20.001 -16.247 1.00 52.41 144 TRP A C 1
ATOM 1113 O O . TRP A 1 144 ? -11.161 -20.517 -15.141 1.00 52.41 144 TRP A O 1
ATOM 1123 N N . LEU A 1 145 ? -11.058 -20.678 -17.373 1.00 43.38 145 LEU A N 1
ATOM 1124 C CA . LEU A 1 145 ? -10.731 -22.111 -17.459 1.00 43.38 145 LEU A CA 1
ATOM 1125 C C . LEU A 1 145 ? -9.553 -22.566 -16.570 1.00 43.38 145 LEU A C 1
ATOM 1127 O O . LEU A 1 145 ? -9.401 -23.767 -16.360 1.00 43.38 145 LEU A O 1
ATOM 1131 N N . PHE A 1 146 ? -8.744 -21.638 -16.047 1.00 50.72 146 PHE A N 1
ATOM 1132 C CA . PHE A 1 146 ? -7.574 -21.914 -15.211 1.00 50.72 146 PHE A CA 1
ATOM 1133 C C . PHE A 1 146 ? -7.531 -21.136 -13.879 1.00 50.72 146 PHE A C 1
ATOM 1135 O O . PHE A 1 146 ? -6.498 -21.166 -13.215 1.00 50.72 146 PHE A O 1
ATOM 1142 N N . GLY A 1 147 ? -8.618 -20.471 -13.461 1.00 53.34 147 GLY A N 1
ATOM 1143 C CA . GLY A 1 147 ? -8.680 -19.778 -12.165 1.00 53.34 147 GLY A CA 1
ATOM 1144 C C . GLY A 1 147 ? -9.576 -18.539 -12.137 1.00 53.34 147 GLY A C 1
ATOM 1145 O O . GLY A 1 147 ? -10.240 -18.209 -13.120 1.00 53.34 147 GLY A O 1
ATOM 1146 N N . GLU A 1 148 ? -9.583 -17.858 -10.992 1.00 60.06 148 GLU A N 1
ATOM 1147 C CA . GLU A 1 148 ? -10.205 -16.542 -10.811 1.00 60.06 148 GLU A CA 1
ATOM 1148 C C . GLU A 1 148 ? -9.252 -15.442 -11.302 1.00 60.06 148 GLU A C 1
ATOM 1150 O O . GLU A 1 148 ? -8.051 -15.522 -11.048 1.00 60.06 148 GLU A O 1
ATOM 1155 N N . TRP A 1 149 ? -9.760 -14.416 -11.990 1.00 69.44 149 TRP A N 1
ATOM 1156 C CA . TRP A 1 149 ? -8.963 -13.227 -12.330 1.00 69.44 149 TRP A CA 1
ATOM 1157 C C . TRP A 1 149 ? -9.164 -12.120 -11.292 1.00 69.44 149 TRP A C 1
ATOM 1159 O O . TRP A 1 149 ? -10.279 -11.912 -10.802 1.00 69.44 149 TRP A O 1
ATOM 1169 N N . ALA A 1 150 ? -8.084 -11.406 -10.957 1.00 76.88 150 ALA A N 1
ATOM 1170 C CA . ALA A 1 150 ? -8.105 -10.397 -9.902 1.00 76.88 150 ALA A CA 1
ATOM 1171 C C . ALA A 1 150 ? -9.032 -9.204 -10.206 1.00 76.88 150 ALA A C 1
ATOM 1173 O O . ALA A 1 150 ? -8.982 -8.601 -11.281 1.00 76.88 150 ALA A O 1
ATOM 1174 N N . ASP A 1 151 ? -9.804 -8.773 -9.204 1.00 87.38 151 ASP A N 1
ATOM 1175 C CA . ASP A 1 151 ? -10.473 -7.471 -9.223 1.00 87.38 151 ASP A CA 1
ATOM 1176 C C . ASP A 1 151 ? -9.552 -6.377 -8.684 1.00 87.38 151 ASP A C 1
ATOM 1178 O O . ASP A 1 151 ? -9.276 -6.256 -7.489 1.00 87.38 151 ASP A O 1
ATOM 1182 N N . VAL A 1 152 ? -9.091 -5.536 -9.605 1.00 91.56 152 VAL A N 1
ATOM 1183 C CA . VAL A 1 152 ? -8.163 -4.442 -9.314 1.00 91.56 152 VAL A CA 1
ATOM 1184 C C . VAL A 1 152 ? -8.858 -3.138 -8.945 1.00 91.56 152 VAL A C 1
ATOM 1186 O O . VAL A 1 152 ? -8.164 -2.183 -8.610 1.00 91.56 152 VAL A O 1
ATOM 1189 N N . ARG A 1 153 ? -10.196 -3.054 -8.972 1.00 94.50 153 ARG A N 1
ATOM 1190 C CA . ARG A 1 153 ? -10.924 -1.785 -8.771 1.00 94.50 153 ARG A CA 1
ATOM 1191 C C . ARG A 1 153 ? -10.625 -1.157 -7.411 1.00 94.50 153 ARG A C 1
ATOM 1193 O O . ARG A 1 153 ? -10.391 0.047 -7.329 1.00 94.50 153 ARG A O 1
ATOM 1200 N N . GLY A 1 154 ? -10.543 -1.977 -6.360 1.00 94.88 154 GLY A N 1
ATOM 1201 C CA . GLY A 1 154 ? -10.131 -1.528 -5.028 1.00 94.88 154 GLY A CA 1
ATOM 1202 C C . GLY A 1 154 ? -8.694 -0.994 -5.001 1.00 94.88 154 GLY A C 1
ATOM 1203 O O . GLY A 1 154 ? -8.445 0.107 -4.511 1.00 94.88 154 GLY A O 1
ATOM 1204 N N . LEU A 1 155 ? -7.746 -1.728 -5.591 1.00 95.00 155 LEU A N 1
ATOM 1205 C CA . LEU A 1 155 ? -6.339 -1.313 -5.650 1.00 95.00 155 LEU A CA 1
ATOM 1206 C C . LEU A 1 155 ? -6.137 -0.065 -6.519 1.00 95.00 155 LEU A C 1
ATOM 1208 O O . LEU A 1 155 ? -5.337 0.799 -6.167 1.00 95.00 155 LEU A O 1
ATOM 1212 N N . ALA A 1 156 ? -6.885 0.057 -7.614 1.00 95.81 156 ALA A N 1
ATOM 1213 C CA . ALA A 1 156 ? -6.912 1.241 -8.459 1.00 95.81 156 ALA A CA 1
ATOM 1214 C C . ALA A 1 156 ? -7.454 2.453 -7.692 1.00 95.81 156 ALA A C 1
ATOM 1216 O O . ALA A 1 156 ? -6.880 3.529 -7.807 1.00 95.81 156 ALA A O 1
ATOM 1217 N N . ALA A 1 157 ? -8.480 2.280 -6.849 1.00 96.69 157 ALA A N 1
ATOM 1218 C CA . ALA A 1 157 ? -8.956 3.337 -5.959 1.00 96.69 157 ALA A CA 1
ATOM 1219 C C . ALA A 1 157 ? -7.901 3.743 -4.917 1.00 96.69 157 ALA A C 1
ATOM 1221 O O . ALA A 1 157 ? -7.700 4.931 -4.677 1.00 96.69 157 ALA A O 1
ATOM 1222 N N . GLU A 1 158 ? -7.194 2.780 -4.309 1.00 95.56 158 GLU A N 1
ATOM 1223 C CA . GLU A 1 158 ? -6.106 3.081 -3.364 1.00 95.56 158 GLU A CA 1
ATOM 1224 C C . GLU A 1 158 ? -4.957 3.840 -4.040 1.00 95.56 158 GLU A C 1
ATOM 1226 O O . GLU A 1 158 ? -4.399 4.765 -3.447 1.00 95.56 158 GLU A O 1
ATOM 1231 N N . ALA A 1 159 ? -4.602 3.444 -5.265 1.00 95.12 159 ALA A N 1
ATOM 1232 C CA . ALA A 1 159 ? -3.603 4.108 -6.093 1.00 95.12 159 ALA A CA 1
ATOM 1233 C C . ALA A 1 159 ? -4.047 5.516 -6.503 1.00 95.12 159 ALA A C 1
ATOM 1235 O O . ALA A 1 159 ? -3.280 6.459 -6.338 1.00 95.12 159 ALA A O 1
ATOM 1236 N N . LEU A 1 160 ? -5.287 5.671 -6.966 1.00 95.25 160 LEU A N 1
ATOM 1237 C CA . LEU A 1 160 ? -5.872 6.955 -7.343 1.00 95.25 160 LEU A CA 1
ATOM 1238 C C . LEU A 1 160 ? -5.883 7.923 -6.152 1.00 95.25 160 LEU A C 1
ATOM 1240 O O . LEU A 1 160 ? -5.371 9.030 -6.259 1.00 95.25 160 LEU A O 1
ATOM 1244 N N . PHE A 1 161 ? -6.334 7.458 -4.985 1.00 94.31 161 PHE A N 1
ATOM 1245 C CA . PHE A 1 161 ? -6.281 8.226 -3.739 1.00 94.31 161 PHE A CA 1
ATOM 1246 C C . PHE A 1 161 ? -4.849 8.595 -3.320 1.00 94.31 161 PHE A C 1
ATOM 1248 O O . PHE A 1 161 ? -4.624 9.638 -2.713 1.00 94.31 161 PHE A O 1
ATOM 1255 N N . ALA A 1 162 ? -3.865 7.734 -3.600 1.00 92.62 162 ALA A N 1
ATOM 1256 C CA . ALA A 1 162 ? -2.469 8.029 -3.293 1.00 92.62 162 ALA A CA 1
ATOM 1257 C C . ALA A 1 162 ? -1.867 9.090 -4.225 1.00 92.62 162 ALA A C 1
ATOM 1259 O O . ALA A 1 162 ? -1.000 9.840 -3.785 1.00 92.62 162 ALA A O 1
ATOM 1260 N N . VAL A 1 163 ? -2.313 9.124 -5.480 1.00 91.12 163 VAL A N 1
ATOM 1261 C CA . VAL A 1 163 ? -1.916 10.107 -6.494 1.00 91.12 163 VAL A CA 1
ATOM 1262 C C . VAL A 1 163 ? -2.566 11.467 -6.230 1.00 91.12 163 VAL A C 1
ATOM 1264 O O . VAL A 1 163 ? -1.894 12.492 -6.300 1.00 91.12 163 VAL A O 1
ATOM 1267 N N . ASP A 1 164 ? -3.861 11.465 -5.922 1.00 90.19 164 ASP A N 1
ATOM 1268 C CA . ASP A 1 164 ? -4.661 12.651 -5.632 1.00 90.19 164 ASP A CA 1
ATOM 1269 C C . ASP A 1 164 ? -5.718 12.302 -4.562 1.00 90.19 164 ASP A C 1
ATOM 1271 O O . ASP A 1 164 ? -6.707 11.629 -4.870 1.00 90.19 164 ASP A O 1
ATOM 1275 N N . PRO A 1 165 ? -5.544 12.734 -3.299 1.00 88.56 165 PRO A N 1
ATOM 1276 C CA . PRO A 1 165 ? -6.477 12.422 -2.215 1.00 88.56 165 PRO A CA 1
ATOM 1277 C C . PRO A 1 165 ? -7.925 12.882 -2.444 1.00 88.56 165 PRO A C 1
ATOM 1279 O O . PRO A 1 165 ? -8.839 12.290 -1.858 1.00 88.56 165 PRO A O 1
ATOM 1282 N N . ASP A 1 166 ? -8.143 13.892 -3.292 1.00 88.94 166 ASP A N 1
ATOM 1283 C CA . ASP A 1 166 ? -9.469 14.450 -3.582 1.00 88.94 166 ASP A CA 1
ATOM 1284 C C . ASP A 1 166 ? -10.158 13.759 -4.776 1.00 88.94 166 ASP A C 1
ATOM 1286 O O . ASP A 1 166 ? -11.356 13.938 -5.006 1.00 88.94 166 ASP A O 1
ATOM 1290 N N . SER A 1 167 ? -9.435 12.906 -5.509 1.00 91.38 167 SER A N 1
ATOM 1291 C CA . SER A 1 167 ? -9.935 12.227 -6.716 1.00 91.38 167 SER A CA 1
ATOM 1292 C C . SER A 1 167 ? -10.863 11.034 -6.455 1.00 91.38 167 SER A C 1
ATOM 1294 O O . SER A 1 167 ? -11.566 10.576 -7.365 1.00 91.38 167 SER A O 1
ATOM 1296 N N . VAL A 1 168 ? -10.884 10.521 -5.223 1.00 94.75 168 VAL A N 1
ATOM 1297 C CA . VAL A 1 168 ? -11.839 9.498 -4.779 1.00 94.75 168 VAL A CA 1
ATOM 1298 C C . VAL A 1 168 ? -12.941 10.203 -4.006 1.00 94.75 168 VAL A C 1
ATOM 1300 O O . VAL A 1 168 ? -12.677 10.841 -2.990 1.00 94.75 168 VAL A O 1
ATOM 1303 N N . THR A 1 169 ? -14.182 10.081 -4.465 1.00 95.00 169 THR A N 1
ATOM 1304 C CA . THR A 1 169 ? -15.346 10.739 -3.856 1.00 95.00 169 THR A CA 1
ATOM 1305 C C . THR A 1 169 ? -15.938 9.907 -2.716 1.00 95.00 169 THR A C 1
ATOM 1307 O O . THR A 1 169 ? -15.451 8.823 -2.392 1.00 95.00 169 THR A O 1
ATOM 1310 N N . GLU A 1 170 ? -16.984 10.405 -2.060 1.00 94.12 170 GLU A N 1
ATOM 1311 C CA . GLU A 1 170 ? -17.755 9.612 -1.095 1.00 94.12 170 GLU A CA 1
ATOM 1312 C C . GLU A 1 170 ? -18.585 8.513 -1.785 1.00 94.12 170 GLU A C 1
ATOM 1314 O O . GLU A 1 170 ? -18.630 7.379 -1.311 1.00 94.12 170 GLU A O 1
ATOM 1319 N N . GLU A 1 171 ? -19.163 8.808 -2.952 1.00 95.19 171 GLU A N 1
ATOM 1320 C CA . GLU A 1 171 ? -19.913 7.831 -3.750 1.00 95.19 171 GLU A CA 1
ATOM 1321 C C . GLU A 1 171 ? -19.028 6.659 -4.206 1.00 95.19 171 GLU A C 1
ATOM 1323 O O . GLU A 1 171 ? -19.456 5.498 -4.170 1.00 95.19 171 GLU A O 1
ATOM 1328 N N . ASP A 1 172 ? -17.771 6.946 -4.563 1.00 96.69 172 ASP A N 1
ATOM 1329 C CA . ASP A 1 172 ? -16.775 5.923 -4.895 1.00 96.69 172 ASP A CA 1
ATOM 1330 C C . ASP A 1 172 ? -16.532 4.990 -3.692 1.00 96.69 172 ASP A C 1
ATOM 1332 O O . ASP A 1 172 ? -16.542 3.766 -3.836 1.00 96.69 172 ASP A O 1
ATOM 1336 N N . ILE A 1 173 ? -16.405 5.546 -2.479 1.00 96.62 173 ILE A N 1
ATOM 1337 C CA . ILE A 1 173 ? -16.248 4.757 -1.246 1.00 96.62 173 ILE A CA 1
ATOM 1338 C C . ILE A 1 173 ? -17.467 3.875 -0.992 1.00 96.62 173 ILE A C 1
ATOM 1340 O O . ILE A 1 173 ? -17.313 2.684 -0.719 1.00 96.62 173 ILE A O 1
ATOM 1344 N N . TRP A 1 174 ? -18.680 4.415 -1.115 1.00 95.50 174 TRP A N 1
ATOM 1345 C CA . TRP A 1 174 ? -19.895 3.619 -0.935 1.00 95.50 174 TRP A CA 1
ATOM 1346 C C . TRP A 1 174 ? -20.002 2.480 -1.949 1.00 95.50 174 TRP A C 1
ATOM 1348 O O . TRP A 1 174 ? -20.502 1.404 -1.619 1.00 95.50 174 TRP A O 1
ATOM 1358 N N . THR A 1 175 ? -19.535 2.704 -3.177 1.00 95.06 175 THR A N 1
ATOM 1359 C CA . THR A 1 175 ? -19.489 1.671 -4.216 1.00 95.06 175 THR A CA 1
ATOM 1360 C C . THR A 1 175 ? -18.525 0.554 -3.833 1.00 95.06 175 THR A C 1
ATOM 1362 O O . THR A 1 175 ? -18.930 -0.607 -3.848 1.00 95.06 175 THR A O 1
ATOM 1365 N N . LEU A 1 176 ? -17.310 0.890 -3.389 1.00 95.31 176 LEU A N 1
ATOM 1366 C CA . LEU A 1 176 ? -16.327 -0.095 -2.925 1.00 95.31 176 LEU A CA 1
ATOM 1367 C C . LEU A 1 176 ? -16.816 -0.891 -1.705 1.00 95.31 176 LEU A C 1
ATOM 1369 O O . LEU A 1 176 ? -16.623 -2.101 -1.635 1.00 95.31 176 LEU A O 1
ATOM 1373 N N . MET A 1 177 ? -17.493 -0.236 -0.755 1.00 95.62 177 MET A N 1
ATOM 1374 C CA . MET A 1 177 ? -18.049 -0.902 0.431 1.00 95.62 177 MET A CA 1
ATOM 1375 C C . MET A 1 177 ? -19.119 -1.949 0.086 1.00 95.62 177 MET A C 1
ATOM 1377 O O . MET A 1 177 ? -19.270 -2.930 0.810 1.00 95.62 177 MET A O 1
ATOM 1381 N N . ARG A 1 178 ? -19.860 -1.759 -1.013 1.00 92.62 178 ARG A N 1
ATOM 1382 C CA . ARG A 1 178 ? -20.865 -2.719 -1.508 1.00 92.62 178 ARG A CA 1
ATOM 1383 C C . ARG A 1 178 ? -20.288 -3.779 -2.455 1.00 92.62 178 ARG A C 1
ATOM 1385 O O . ARG A 1 178 ? -21.042 -4.621 -2.934 1.00 92.62 178 ARG A O 1
ATOM 1392 N N . GLY A 1 179 ? -18.998 -3.695 -2.766 1.00 90.44 179 GLY A N 1
ATOM 1393 C CA . GLY A 1 179 ? -18.314 -4.562 -3.715 1.00 90.44 179 GLY A CA 1
ATOM 1394 C C . GLY A 1 179 ? -17.809 -5.879 -3.133 1.00 90.44 179 GLY A C 1
ATOM 1395 O O . GLY A 1 179 ? -18.293 -6.343 -2.101 1.00 90.44 179 GLY A O 1
ATOM 1396 N N . SER A 1 180 ? -16.814 -6.470 -3.805 1.00 89.88 180 SER A N 1
ATOM 1397 C CA . SER A 1 180 ? -16.128 -7.680 -3.331 1.00 89.88 180 SER A CA 1
ATOM 1398 C C . SER A 1 180 ? -15.322 -7.416 -2.054 1.00 89.88 180 SER A C 1
ATOM 1400 O O . SER A 1 180 ? -15.074 -6.264 -1.680 1.00 89.88 180 SER A O 1
ATOM 1402 N N . SER A 1 181 ? -14.855 -8.478 -1.389 1.00 90.25 181 SER A N 1
ATOM 1403 C CA . SER A 1 181 ? -13.995 -8.351 -0.203 1.00 90.25 181 SER A CA 1
ATOM 1404 C C . SER A 1 181 ? -12.745 -7.513 -0.488 1.00 90.25 181 SER A C 1
ATOM 1406 O O . SER A 1 181 ? -12.388 -6.659 0.322 1.00 90.25 181 SER A O 1
ATOM 1408 N N . GLY A 1 182 ? -12.128 -7.662 -1.667 1.00 90.19 182 GLY A N 1
ATOM 1409 C CA . GLY A 1 182 ? -10.989 -6.835 -2.077 1.00 90.19 182 GLY A CA 1
ATOM 1410 C C . GLY A 1 182 ? -11.328 -5.340 -2.141 1.00 90.19 182 GLY A C 1
ATOM 1411 O O . GLY A 1 182 ? -10.551 -4.500 -1.683 1.00 90.19 182 GLY A O 1
ATOM 1412 N N . GLN A 1 183 ? -12.525 -4.991 -2.617 1.00 93.69 183 GLN A N 1
ATOM 1413 C CA . GLN A 1 183 ? -12.991 -3.602 -2.635 1.00 93.69 183 GLN A CA 1
ATOM 1414 C C . GLN A 1 183 ? -13.286 -3.066 -1.234 1.00 93.69 183 GLN A C 1
ATOM 1416 O O . GLN A 1 183 ? -12.900 -1.938 -0.919 1.00 93.69 183 GLN A O 1
ATOM 1421 N N . GLN A 1 184 ? -13.890 -3.879 -0.364 1.00 95.19 184 GLN A N 1
ATOM 1422 C CA . GLN A 1 184 ? -14.120 -3.520 1.038 1.00 95.19 184 GLN A CA 1
ATOM 1423 C C . GLN A 1 184 ? -12.802 -3.279 1.787 1.00 95.19 184 GLN A C 1
ATOM 1425 O O . GLN A 1 184 ? -12.694 -2.323 2.563 1.00 95.19 184 GLN A O 1
ATOM 1430 N N . HIS A 1 185 ? -11.766 -4.083 1.514 1.00 94.75 185 HIS A N 1
ATOM 1431 C CA . HIS A 1 185 ? -10.421 -3.878 2.065 1.00 94.75 185 HIS A CA 1
ATOM 1432 C C . HIS A 1 185 ? -9.858 -2.515 1.674 1.00 94.75 185 HIS A C 1
ATOM 1434 O O . HIS A 1 185 ? -9.306 -1.803 2.519 1.00 94.75 185 HIS A O 1
ATOM 1440 N N . SER A 1 186 ? -9.994 -2.155 0.399 1.00 95.50 186 SER A N 1
ATOM 1441 C CA . SER A 1 186 ? -9.534 -0.875 -0.132 1.00 95.50 186 SER A CA 1
ATOM 1442 C C . SER A 1 186 ? -10.334 0.303 0.411 1.00 95.50 186 SER A C 1
ATOM 1444 O O . SER A 1 186 ? -9.729 1.285 0.840 1.00 95.50 186 SER A O 1
ATOM 1446 N N . ALA A 1 187 ? -11.661 0.183 0.519 1.00 96.50 187 ALA A N 1
ATOM 1447 C CA . ALA A 1 187 ? -12.503 1.187 1.167 1.00 96.50 187 ALA A CA 1
ATOM 1448 C C . ALA A 1 187 ? -12.041 1.453 2.608 1.00 96.50 187 ALA A C 1
ATOM 1450 O O . ALA A 1 187 ? -11.768 2.600 2.964 1.00 96.50 187 ALA A O 1
ATOM 1451 N N . ALA A 1 188 ? -11.853 0.396 3.411 1.00 95.75 188 ALA A N 1
ATOM 1452 C CA . ALA A 1 188 ? -11.366 0.513 4.786 1.00 95.75 188 ALA A CA 1
ATOM 1453 C C . ALA A 1 188 ? -10.009 1.233 4.862 1.00 95.75 188 ALA A C 1
ATOM 1455 O O . ALA A 1 188 ? -9.784 2.061 5.748 1.00 95.75 188 ALA A O 1
ATOM 1456 N N . ARG A 1 189 ? -9.093 0.937 3.927 1.00 94.62 189 ARG A N 1
ATOM 1457 C CA . ARG A 1 189 ? -7.780 1.593 3.856 1.00 94.62 189 ARG A CA 1
ATOM 1458 C C . ARG A 1 189 ? -7.876 3.064 3.457 1.00 94.62 189 ARG A C 1
ATOM 1460 O O . ARG A 1 189 ? -7.153 3.861 4.051 1.00 94.62 189 ARG A O 1
ATOM 1467 N N . ILE A 1 190 ? -8.728 3.428 2.500 1.00 95.44 190 ILE A N 1
ATOM 1468 C CA . ILE A 1 190 ? -8.888 4.821 2.055 1.00 95.44 190 ILE A CA 1
ATOM 1469 C C . ILE A 1 190 ? -9.551 5.662 3.149 1.00 95.44 190 ILE A C 1
ATOM 1471 O O . ILE A 1 190 ? -8.979 6.678 3.539 1.00 95.44 190 ILE A O 1
ATOM 1475 N N . ILE A 1 191 ? -10.679 5.207 3.711 1.00 95.25 191 ILE A N 1
ATOM 1476 C CA . ILE A 1 191 ? -11.388 5.895 4.809 1.00 95.25 191 ILE A CA 1
ATOM 1477 C C . ILE A 1 191 ? -10.420 6.181 5.962 1.00 95.25 191 ILE A C 1
ATOM 1479 O O . ILE A 1 191 ? -10.282 7.307 6.435 1.00 95.25 191 ILE A O 1
ATOM 1483 N N . ALA A 1 192 ? -9.665 5.163 6.377 1.00 91.44 192 ALA A N 1
ATOM 1484 C CA . ALA A 1 192 ? -8.704 5.311 7.456 1.00 91.44 192 ALA A CA 1
ATOM 1485 C C . ALA A 1 192 ? -7.590 6.323 7.160 1.00 91.44 192 ALA A C 1
ATOM 1487 O O . ALA A 1 192 ? -7.114 6.978 8.084 1.00 91.44 192 ALA A O 1
ATOM 1488 N N . ARG A 1 193 ? -7.150 6.435 5.900 1.00 90.88 193 ARG A N 1
ATOM 1489 C CA . ARG A 1 193 ? -6.086 7.363 5.485 1.00 90.88 193 ARG A CA 1
ATOM 1490 C C . ARG A 1 193 ? -6.568 8.795 5.296 1.00 90.88 193 ARG A C 1
ATOM 1492 O O . ARG A 1 193 ? -5.741 9.695 5.358 1.00 90.88 193 ARG A O 1
ATOM 1499 N N . ARG A 1 194 ? -7.866 9.011 5.066 1.00 91.38 194 ARG A N 1
ATOM 1500 C CA . ARG A 1 194 ? -8.456 10.357 5.047 1.00 91.38 194 ARG A CA 1
ATOM 1501 C C . ARG A 1 194 ? -8.455 11.005 6.426 1.00 91.38 194 ARG A C 1
ATOM 1503 O O . ARG A 1 194 ? -8.462 12.225 6.502 1.00 91.38 194 ARG A O 1
ATOM 1510 N N . GLU A 1 195 ? -8.455 10.195 7.488 1.00 90.25 195 GLU A N 1
ATOM 1511 C CA . GLU A 1 195 ? -8.385 10.656 8.884 1.00 90.25 195 GLU A CA 1
ATOM 1512 C C . GLU A 1 195 ? -9.500 11.647 9.267 1.00 90.25 195 GLU A C 1
ATOM 1514 O O . GLU A 1 195 ? -9.364 12.445 10.193 1.00 90.25 195 GLU A O 1
ATOM 1519 N N . LYS A 1 196 ? -10.639 11.564 8.572 1.00 91.81 196 LYS A N 1
ATOM 1520 C CA . LYS A 1 196 ? -11.824 12.394 8.800 1.00 91.81 196 LYS A CA 1
ATOM 1521 C C . LYS A 1 196 ? -12.695 11.758 9.875 1.00 91.81 196 LYS A C 1
ATOM 1523 O O . LYS A 1 196 ? -13.262 10.685 9.670 1.00 91.81 196 LYS A O 1
ATOM 1528 N N . ALA A 1 197 ? -12.825 12.414 11.027 1.00 92.75 197 ALA A N 1
ATOM 1529 C CA . ALA A 1 197 ? -13.630 11.903 12.138 1.00 92.75 197 ALA A CA 1
ATOM 1530 C C . ALA A 1 197 ? -15.118 11.745 11.763 1.00 92.75 197 ALA A C 1
ATOM 1532 O O . ALA A 1 197 ? -15.818 10.915 12.346 1.00 92.75 197 ALA A O 1
ATOM 1533 N N . GLU A 1 198 ? -15.591 12.504 10.774 1.00 92.94 198 GLU A N 1
ATOM 1534 C CA . GLU A 1 198 ? -16.944 12.435 10.219 1.00 92.94 198 GLU A CA 1
ATOM 1535 C C . GLU A 1 198 ? -17.201 11.096 9.507 1.00 92.94 198 GLU A C 1
ATOM 1537 O O . GLU A 1 198 ? -18.311 10.570 9.556 1.00 92.94 198 GLU A O 1
ATOM 1542 N N . GLU A 1 199 ? -16.161 10.490 8.924 1.00 92.94 199 GLU A N 1
ATOM 1543 C CA . GLU A 1 199 ? -16.233 9.195 8.235 1.00 92.94 199 GLU A CA 1
ATOM 1544 C C . GLU A 1 199 ? -16.183 7.998 9.208 1.00 92.94 199 GLU A C 1
ATOM 1546 O O . GLU A 1 199 ? -16.248 6.843 8.784 1.00 92.94 199 GLU A O 1
ATOM 1551 N N . PHE A 1 200 ? -16.126 8.235 10.528 1.00 95.00 200 PHE A N 1
ATOM 1552 C CA . PHE A 1 200 ? -16.100 7.173 11.544 1.00 95.00 200 PHE A CA 1
ATOM 1553 C C . PHE A 1 200 ? -17.254 6.168 11.389 1.00 95.00 200 PHE A C 1
ATOM 1555 O O . PHE A 1 200 ? -17.058 4.966 11.577 1.00 95.00 200 PHE A O 1
ATOM 1562 N N . GLY A 1 201 ? -18.444 6.635 10.994 1.00 95.94 201 GLY A N 1
ATOM 1563 C CA . GLY A 1 201 ? -19.602 5.769 10.746 1.00 95.94 201 GLY A CA 1
ATOM 1564 C C . GLY A 1 201 ? -19.364 4.715 9.656 1.00 95.94 201 GLY A C 1
ATOM 1565 O O . GLY A 1 201 ? -19.908 3.615 9.740 1.00 95.94 201 GLY A O 1
ATOM 1566 N N . LEU A 1 202 ? -18.500 5.000 8.677 1.00 96.06 202 LEU A N 1
ATOM 1567 C CA . LEU A 1 202 ? -18.143 4.050 7.621 1.00 96.06 202 LEU A CA 1
ATOM 1568 C C . LEU A 1 202 ? -17.243 2.925 8.157 1.00 96.06 202 LEU A C 1
ATOM 1570 O O . LEU A 1 202 ? -17.427 1.763 7.797 1.00 96.06 202 LEU A O 1
ATOM 1574 N N . LEU A 1 203 ? -16.320 3.237 9.078 1.00 95.19 203 LEU A N 1
ATOM 1575 C CA . LEU A 1 203 ? -15.513 2.221 9.767 1.00 95.19 203 LEU A CA 1
ATOM 1576 C C . LEU A 1 203 ? -16.363 1.354 10.703 1.00 95.19 203 LEU A C 1
ATOM 1578 O O . LEU A 1 203 ? -16.137 0.147 10.777 1.00 95.19 203 LEU A O 1
ATOM 1582 N N . VAL A 1 204 ? -17.368 1.939 11.369 1.00 96.56 204 VAL A N 1
ATOM 1583 C CA . VAL A 1 204 ? -18.364 1.175 12.145 1.00 96.56 204 VAL A CA 1
ATOM 1584 C C . VAL A 1 204 ? -19.076 0.168 11.240 1.00 96.56 204 VAL A C 1
ATOM 1586 O O . VAL A 1 204 ? -19.133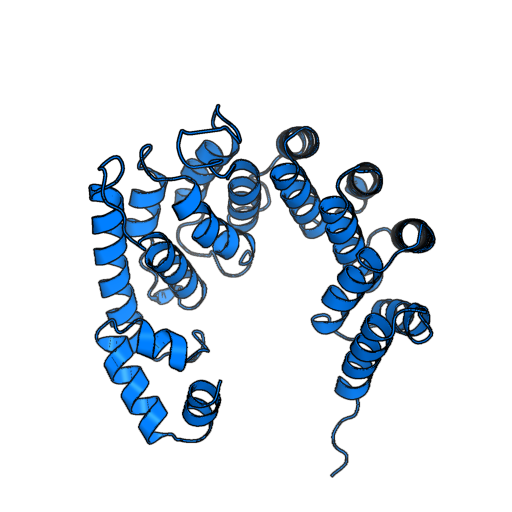 -1.011 11.580 1.00 96.56 204 VAL A O 1
ATOM 1589 N N . ALA A 1 205 ? -19.562 0.589 10.070 1.00 95.88 205 ALA A N 1
ATOM 1590 C CA . ALA A 1 205 ? -20.220 -0.318 9.131 1.00 95.88 205 ALA A CA 1
ATOM 1591 C C . ALA A 1 205 ? -19.292 -1.465 8.677 1.00 95.88 205 ALA A C 1
ATOM 1593 O O . ALA A 1 205 ? -19.681 -2.628 8.735 1.00 95.88 205 ALA A O 1
ATOM 1594 N N . LEU A 1 206 ? -18.041 -1.167 8.302 1.00 95.81 206 LEU A N 1
ATOM 1595 C CA . LEU A 1 206 ? -17.075 -2.187 7.861 1.00 95.81 206 LEU A CA 1
ATOM 1596 C C . LEU A 1 206 ? -16.615 -3.125 8.987 1.00 95.81 206 LEU A C 1
ATOM 1598 O O . LEU A 1 206 ? -16.266 -4.275 8.722 1.00 95.81 206 LEU A O 1
ATOM 1602 N N . SER A 1 207 ? -16.647 -2.678 10.245 1.00 94.69 207 SER A N 1
ATOM 1603 C CA . SER A 1 207 ? -16.353 -3.536 11.401 1.00 94.69 207 SER A CA 1
ATOM 1604 C C . SER A 1 207 ? -17.345 -4.691 11.578 1.00 94.69 207 SER A C 1
ATOM 1606 O O . SER A 1 207 ? -17.004 -5.693 12.206 1.00 94.69 207 SER A O 1
ATOM 1608 N N . ALA A 1 208 ? -18.545 -4.562 11.003 1.00 92.75 208 ALA A N 1
ATOM 1609 C CA . ALA A 1 208 ? -19.589 -5.578 11.011 1.00 92.75 208 ALA A CA 1
ATOM 1610 C C . ALA A 1 208 ? -19.568 -6.473 9.756 1.00 92.75 208 ALA A C 1
ATOM 1612 O O . ALA A 1 208 ? -20.492 -7.257 9.571 1.00 92.75 208 ALA A O 1
ATOM 1613 N N . SER A 1 209 ? -18.548 -6.358 8.892 1.00 92.38 209 SER A N 1
ATOM 1614 C CA . SER A 1 209 ? -18.416 -7.209 7.703 1.00 92.38 209 SER A CA 1
ATOM 1615 C C . SER A 1 209 ? -18.266 -8.687 8.081 1.00 92.38 209 SER A C 1
ATOM 1617 O O . SER A 1 209 ? -17.537 -9.029 9.018 1.00 92.38 209 SER A O 1
ATOM 1619 N N . ASP A 1 210 ? -18.906 -9.564 7.306 1.00 90.06 210 ASP A N 1
ATOM 1620 C CA . ASP A 1 210 ? -18.755 -11.019 7.428 1.00 90.06 210 ASP A CA 1
ATOM 1621 C C . ASP A 1 210 ? -17.333 -11.478 7.063 1.00 90.06 210 ASP A C 1
ATOM 1623 O O . ASP A 1 210 ? -16.860 -12.512 7.541 1.00 90.06 210 ASP A O 1
ATOM 1627 N N . ASP A 1 211 ? -16.607 -10.685 6.268 1.00 90.00 211 ASP A N 1
ATOM 1628 C CA . ASP A 1 211 ? -15.215 -10.959 5.940 1.00 90.00 211 ASP A CA 1
ATOM 1629 C C . ASP A 1 211 ? -14.280 -10.559 7.093 1.00 90.00 211 ASP A C 1
ATOM 1631 O O . ASP A 1 211 ? -14.071 -9.384 7.422 1.00 90.00 211 ASP A O 1
ATOM 1635 N N . THR A 1 212 ? -13.648 -11.565 7.697 1.00 90.81 212 THR A N 1
ATOM 1636 C CA . THR A 1 212 ? -12.695 -11.368 8.793 1.00 90.81 212 THR A CA 1
ATOM 1637 C C . THR A 1 212 ? -11.476 -10.545 8.373 1.00 90.81 212 THR A C 1
ATOM 1639 O O . THR A 1 212 ? -10.954 -9.787 9.194 1.00 90.81 212 THR A O 1
ATOM 1642 N N . SER A 1 213 ? -11.063 -10.596 7.102 1.00 91.12 213 SER A N 1
ATOM 1643 C CA . SER A 1 213 ? -9.950 -9.778 6.603 1.00 91.12 213 SER A CA 1
ATOM 1644 C C . SER A 1 213 ? -10.303 -8.287 6.608 1.00 91.12 213 SER A C 1
ATOM 1646 O O . SER A 1 213 ? -9.505 -7.467 7.072 1.00 91.12 213 SER A O 1
ATOM 1648 N N . THR A 1 214 ? -11.522 -7.930 6.192 1.00 93.81 214 THR A N 1
ATOM 1649 C CA . THR A 1 214 ? -12.060 -6.566 6.306 1.00 93.81 214 THR A CA 1
ATOM 1650 C C . THR A 1 214 ? -12.050 -6.103 7.761 1.00 93.81 214 THR A C 1
ATOM 1652 O O . THR A 1 214 ? -11.498 -5.043 8.068 1.00 93.81 214 THR A O 1
ATOM 1655 N N . ARG A 1 215 ? -12.568 -6.922 8.688 1.00 94.12 215 ARG A N 1
ATOM 1656 C CA . ARG A 1 215 ? -12.571 -6.594 10.126 1.00 94.12 215 ARG A CA 1
ATOM 1657 C C . ARG A 1 215 ? -11.159 -6.418 10.690 1.00 94.12 215 ARG A C 1
ATOM 1659 O O . ARG A 1 215 ? -10.916 -5.485 11.454 1.00 94.12 215 ARG A O 1
ATOM 1666 N N . ALA A 1 216 ? -10.207 -7.256 10.286 1.00 92.31 216 ALA A N 1
ATOM 1667 C CA . ALA A 1 216 ? -8.806 -7.137 10.682 1.00 92.31 216 ALA A CA 1
ATOM 1668 C C . ALA A 1 216 ? -8.165 -5.831 10.173 1.00 92.31 216 ALA A C 1
ATOM 1670 O O . ALA A 1 216 ? -7.455 -5.159 10.925 1.00 92.31 216 ALA A O 1
ATOM 1671 N N . ILE A 1 217 ? -8.448 -5.429 8.928 1.00 93.00 217 ILE A N 1
ATOM 1672 C CA . ILE A 1 217 ? -7.995 -4.143 8.378 1.00 93.00 217 ILE A CA 1
ATOM 1673 C C . ILE A 1 217 ? -8.595 -2.986 9.175 1.00 93.00 217 ILE A C 1
ATOM 1675 O O . ILE A 1 217 ? -7.855 -2.091 9.580 1.00 93.00 217 ILE A O 1
ATOM 1679 N N . VAL A 1 218 ? -9.901 -3.011 9.451 1.00 95.19 218 VAL A N 1
ATOM 1680 C CA . VAL A 1 218 ? -10.561 -1.975 10.258 1.00 95.19 218 VAL A CA 1
ATOM 1681 C C . VAL A 1 218 ? -9.930 -1.883 11.649 1.00 95.19 218 VAL A C 1
ATOM 1683 O O . VAL A 1 218 ? -9.569 -0.787 12.067 1.00 95.19 218 VAL A O 1
ATOM 1686 N N . ALA A 1 219 ? -9.691 -3.008 12.331 1.00 93.31 219 ALA A N 1
ATOM 1687 C CA . ALA A 1 219 ? -9.038 -3.022 13.642 1.00 93.31 219 ALA A CA 1
ATOM 1688 C C . ALA A 1 219 ? -7.613 -2.432 13.600 1.00 93.31 219 ALA A C 1
ATOM 1690 O O . ALA A 1 219 ? -7.270 -1.583 14.423 1.00 93.31 219 ALA A O 1
ATOM 1691 N N . ASN A 1 220 ? -6.798 -2.820 12.609 1.00 91.19 220 ASN A N 1
ATOM 1692 C CA . ASN A 1 220 ? -5.459 -2.253 12.389 1.00 91.19 220 ASN A CA 1
ATOM 1693 C C . ASN A 1 220 ? -5.506 -0.731 12.180 1.00 91.19 220 ASN A C 1
ATOM 1695 O O . ASN A 1 220 ? -4.680 0.004 12.717 1.00 91.19 220 ASN A O 1
ATOM 1699 N N . ARG A 1 221 ? -6.475 -0.250 11.399 1.00 91.44 221 ARG A N 1
ATOM 1700 C CA . ARG A 1 221 ? -6.612 1.171 11.081 1.00 91.44 221 ARG A CA 1
ATOM 1701 C C . ARG A 1 221 ? -7.165 1.993 12.240 1.00 91.44 221 ARG A C 1
ATOM 1703 O O . ARG A 1 221 ? -6.631 3.066 12.511 1.00 91.44 221 ARG A O 1
ATOM 1710 N N . LEU A 1 222 ? -8.152 1.466 12.962 1.00 91.94 222 LEU A N 1
ATOM 1711 C CA . LEU A 1 222 ? -8.674 2.068 14.187 1.00 91.94 222 LEU A CA 1
ATOM 1712 C C . LEU A 1 222 ? -7.595 2.188 15.260 1.00 91.94 222 LEU A C 1
ATOM 1714 O O . LEU A 1 222 ? -7.554 3.205 15.940 1.00 91.94 222 LEU A O 1
ATOM 1718 N N . ALA A 1 223 ? -6.685 1.215 15.374 1.00 89.00 223 ALA A N 1
ATOM 1719 C CA . ALA A 1 223 ? -5.532 1.332 16.266 1.00 89.00 223 ALA A CA 1
ATOM 1720 C C . ALA A 1 223 ? -4.690 2.585 15.959 1.00 89.00 223 ALA A C 1
ATOM 1722 O O . ALA A 1 223 ? -4.280 3.289 16.877 1.00 89.00 223 ALA A O 1
ATOM 1723 N N . GLY A 1 224 ? -4.511 2.917 14.677 1.00 87.94 224 GLY A N 1
ATOM 1724 C CA . GLY A 1 224 ? -3.851 4.159 14.273 1.00 87.94 224 GLY A CA 1
ATOM 1725 C C . GLY A 1 224 ? -4.663 5.420 14.558 1.00 87.94 224 GLY A C 1
ATOM 1726 O O . GLY A 1 224 ? -4.091 6.434 14.943 1.00 87.94 224 GLY A O 1
ATOM 1727 N N . TRP A 1 225 ? -5.987 5.375 14.406 1.00 91.12 225 TRP A N 1
ATOM 1728 C CA . TRP A 1 225 ? -6.845 6.496 14.801 1.00 91.12 225 TRP A CA 1
ATOM 1729 C C . TRP A 1 225 ? -6.793 6.741 16.310 1.00 91.12 225 TRP A C 1
ATOM 1731 O O . TRP A 1 225 ? -6.667 7.886 16.729 1.00 91.12 225 TRP A O 1
ATOM 1741 N N . VAL A 1 226 ? -6.801 5.675 17.116 1.00 88.69 226 VAL A N 1
ATOM 1742 C CA . VAL A 1 226 ? -6.636 5.749 18.574 1.00 88.69 226 VAL A CA 1
ATOM 1743 C C . VAL A 1 226 ? -5.281 6.352 18.942 1.00 88.69 226 VAL A C 1
ATOM 1745 O O . VAL A 1 226 ? -5.246 7.259 19.770 1.00 88.69 226 VAL A O 1
ATOM 1748 N N . SER A 1 227 ? -4.187 5.916 18.302 1.00 84.38 227 SER A N 1
ATOM 1749 C CA . SER A 1 227 ? -2.847 6.462 18.573 1.00 84.38 227 SER A CA 1
ATOM 1750 C C . SER A 1 227 ? -2.765 7.968 18.297 1.00 84.38 227 SER A C 1
ATOM 1752 O O . SER A 1 227 ? -2.200 8.722 19.082 1.00 84.38 227 SER A O 1
ATOM 1754 N N . ARG A 1 228 ? -3.429 8.432 17.230 1.00 85.69 228 ARG A N 1
ATOM 1755 C CA . ARG A 1 228 ? -3.457 9.847 16.820 1.00 85.69 228 ARG A CA 1
ATOM 1756 C C . ARG A 1 228 ? -4.603 10.671 17.418 1.00 85.69 228 ARG A C 1
ATOM 1758 O O . ARG A 1 228 ? -4.736 11.845 17.089 1.00 85.69 228 ARG A O 1
ATOM 1765 N N . GLY A 1 229 ? -5.446 10.086 18.270 1.00 85.62 229 GLY A N 1
ATOM 1766 C CA . GLY A 1 229 ? -6.595 10.771 18.875 1.00 85.62 229 GLY A CA 1
ATOM 1767 C C . GLY A 1 229 ? -7.753 11.093 17.914 1.00 85.62 229 GLY A C 1
ATOM 1768 O O . GLY A 1 229 ? -8.639 11.876 18.259 1.00 85.62 229 GLY A O 1
ATOM 1769 N N . ILE A 1 230 ? -7.796 10.483 16.726 1.00 89.19 230 ILE A N 1
ATOM 1770 C CA . ILE A 1 230 ? -8.865 10.676 15.734 1.00 89.19 230 ILE A CA 1
ATOM 1771 C C . ILE A 1 230 ? -10.137 9.965 16.211 1.00 89.19 230 ILE A C 1
ATOM 1773 O O . ILE A 1 230 ? -10.107 8.803 16.613 1.00 89.19 230 ILE A O 1
ATOM 1777 N N . ALA A 1 231 ? -11.271 10.674 16.182 1.00 87.00 231 ALA A N 1
ATOM 1778 C CA . ALA A 1 231 ? -12.564 10.228 16.723 1.00 87.00 231 ALA A CA 1
ATOM 1779 C C . ALA A 1 231 ? -12.557 9.845 18.228 1.00 87.00 231 ALA A C 1
ATOM 1781 O O . ALA A 1 231 ? -13.568 9.362 18.751 1.00 87.00 231 ALA A O 1
ATOM 1782 N N . GLY A 1 232 ? -11.457 10.121 18.943 1.00 86.81 232 GLY A N 1
ATOM 1783 C CA . GLY A 1 232 ? -11.315 10.019 20.396 1.00 86.81 232 GLY A CA 1
ATOM 1784 C C . GLY A 1 232 ? -11.877 8.728 20.999 1.00 86.81 232 GLY A C 1
ATOM 1785 O O . GLY A 1 232 ? -11.648 7.624 20.506 1.00 86.81 232 GLY A O 1
ATOM 1786 N N . ALA A 1 233 ? -12.675 8.873 22.062 1.00 87.94 233 ALA A N 1
ATOM 1787 C CA . ALA A 1 233 ? -13.256 7.749 22.800 1.00 87.94 233 ALA A CA 1
ATOM 1788 C C . ALA A 1 233 ? -14.119 6.807 21.938 1.00 87.94 233 ALA A C 1
ATOM 1790 O O . ALA A 1 233 ? -14.253 5.631 22.275 1.00 87.94 233 ALA A O 1
ATOM 1791 N N . ARG A 1 234 ? -14.691 7.291 20.823 1.00 92.56 234 ARG A N 1
ATOM 1792 C CA . ARG A 1 234 ? -15.508 6.458 19.924 1.00 92.56 234 ARG A CA 1
ATOM 1793 C C . ARG A 1 234 ? -14.652 5.426 19.193 1.00 92.56 234 ARG A C 1
ATOM 1795 O O . ARG A 1 234 ? -15.045 4.263 19.133 1.00 92.56 234 ARG A O 1
ATOM 1802 N N . ALA A 1 235 ? -13.477 5.828 18.703 1.00 91.12 235 ALA A N 1
ATOM 1803 C CA . ALA A 1 235 ? -12.535 4.915 18.059 1.00 91.12 235 ALA A CA 1
ATOM 1804 C C . ALA A 1 235 ? -12.058 3.830 19.033 1.00 91.12 235 ALA A C 1
ATOM 1806 O O . ALA A 1 235 ? -12.100 2.646 18.698 1.00 91.12 235 ALA A O 1
ATOM 1807 N N . SER A 1 236 ? -11.708 4.216 20.264 1.00 87.56 236 SER A N 1
ATOM 1808 C CA . SER A 1 236 ? -11.296 3.267 21.304 1.00 87.56 236 SER A CA 1
ATOM 1809 C C . SER A 1 236 ? -12.418 2.300 21.688 1.00 87.56 236 SER A C 1
ATOM 1811 O O . SER A 1 236 ? -12.176 1.104 21.832 1.00 87.56 236 SER A O 1
ATOM 1813 N N . ALA A 1 237 ? -13.655 2.787 21.831 1.00 90.56 237 ALA A N 1
ATOM 1814 C CA . ALA A 1 237 ? -14.804 1.951 22.177 1.00 90.56 237 ALA A CA 1
ATOM 1815 C C . ALA A 1 237 ? -15.128 0.920 21.083 1.00 90.56 237 ALA A C 1
ATOM 1817 O O . ALA A 1 237 ? -15.351 -0.253 21.392 1.00 90.56 237 ALA A O 1
ATOM 1818 N N . LEU A 1 238 ? -15.111 1.334 19.811 1.00 92.56 238 LEU A N 1
ATOM 1819 C CA . LEU A 1 238 ? -15.321 0.420 18.688 1.00 92.56 238 LEU A CA 1
ATOM 1820 C C . LEU A 1 238 ? -14.209 -0.624 18.615 1.00 92.56 238 LEU A C 1
ATOM 1822 O O . LEU A 1 238 ? -14.501 -1.815 18.540 1.00 92.56 238 LEU A O 1
ATOM 1826 N N . LEU A 1 239 ? -12.948 -0.186 18.699 1.00 90.56 239 LEU A N 1
ATOM 1827 C CA . LEU A 1 239 ? -11.809 -1.093 18.697 1.00 90.56 239 LEU A CA 1
ATOM 1828 C C . LEU A 1 239 ? -11.940 -2.124 19.823 1.00 90.56 239 LEU A C 1
ATOM 1830 O O . LEU A 1 239 ? -11.829 -3.313 19.562 1.00 90.56 239 LEU A O 1
ATOM 1834 N N . ASN A 1 240 ? -12.267 -1.704 21.048 1.00 87.31 240 ASN A N 1
ATOM 1835 C CA . ASN A 1 240 ? -12.484 -2.630 22.162 1.00 87.31 240 ASN A CA 1
ATOM 1836 C C . ASN A 1 240 ? -13.606 -3.636 21.882 1.00 87.31 240 ASN A C 1
ATOM 1838 O O . ASN A 1 240 ? -13.399 -4.831 22.070 1.00 87.31 240 ASN A O 1
ATOM 1842 N N . THR A 1 241 ? -14.738 -3.171 21.352 1.00 90.62 241 THR A N 1
ATOM 1843 C CA . THR A 1 241 ? -15.877 -4.035 21.002 1.00 90.62 241 THR A CA 1
ATOM 1844 C C . THR A 1 241 ? -15.483 -5.104 19.981 1.00 90.62 241 THR A C 1
ATOM 1846 O O . THR A 1 241 ? -15.813 -6.276 20.150 1.00 90.62 241 THR A O 1
ATOM 1849 N N . MET A 1 242 ? -14.731 -4.726 18.942 1.00 90.19 242 MET A N 1
ATOM 1850 C CA . MET A 1 242 ? -14.244 -5.665 17.926 1.00 90.19 242 MET A CA 1
ATOM 1851 C C . MET A 1 242 ? -13.287 -6.717 18.499 1.00 90.19 242 MET A C 1
ATOM 1853 O O . MET A 1 242 ? -13.155 -7.805 17.952 1.00 90.19 242 MET A O 1
ATOM 1857 N N . LEU A 1 243 ? -12.578 -6.396 19.576 1.00 84.69 243 LEU A N 1
ATOM 1858 C CA . LEU A 1 243 ? -11.585 -7.287 20.173 1.00 84.69 243 LEU A CA 1
ATOM 1859 C C . LEU A 1 243 ? -12.195 -8.248 21.187 1.00 84.69 243 LEU A C 1
ATOM 1861 O O . LEU A 1 243 ? -11.681 -9.350 21.375 1.00 84.69 243 LEU A O 1
ATOM 1865 N N . ASP A 1 244 ? -13.312 -7.861 21.794 1.00 83.94 244 ASP A N 1
ATOM 1866 C CA . ASP A 1 244 ? -14.047 -8.701 22.734 1.00 83.94 244 ASP A CA 1
ATOM 1867 C C . ASP A 1 244 ? -14.827 -9.829 22.028 1.00 83.94 244 ASP A C 1
ATOM 1869 O O . ASP A 1 244 ? -15.243 -10.786 22.679 1.00 83.94 244 ASP A O 1
ATOM 1873 N N . SER A 1 245 ? -14.961 -9.798 20.691 1.00 77.56 245 SER A N 1
ATOM 1874 C CA . SER A 1 245 ? -15.639 -10.852 19.914 1.00 77.56 245 SER A CA 1
ATOM 1875 C C . SER A 1 245 ? -14.882 -12.192 19.839 1.00 77.56 245 SER A C 1
ATOM 1877 O O . SER A 1 245 ? -15.366 -13.136 19.216 1.00 77.56 245 SER A O 1
ATOM 1879 N N . GLY A 1 246 ? -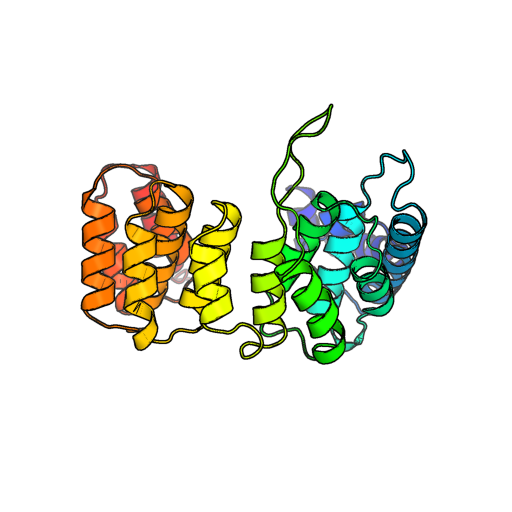13.705 -12.295 20.469 1.00 69.62 246 GLY A N 1
ATOM 1880 C CA . GLY A 1 246 ? -12.879 -13.504 20.507 1.00 69.62 246 GLY A CA 1
ATOM 1881 C C . GLY A 1 246 ? -12.014 -13.721 19.256 1.00 69.62 246 GLY A C 1
ATOM 1882 O O . GLY A 1 246 ? -12.146 -13.036 18.244 1.00 69.62 246 GLY A O 1
ATOM 1883 N N . GLY A 1 247 ? -11.091 -14.688 19.330 1.00 80.94 247 GLY A N 1
ATOM 1884 C CA . GLY A 1 247 ? -10.144 -15.012 18.253 1.00 80.94 247 GLY A CA 1
ATOM 1885 C C . GLY A 1 247 ? -8.782 -14.314 18.377 1.00 80.94 247 GLY A C 1
ATOM 1886 O O . GLY A 1 247 ? -8.466 -13.694 19.389 1.00 80.94 247 GLY A O 1
ATOM 1887 N N . THR A 1 248 ? -7.922 -14.472 17.363 1.00 83.06 248 THR A N 1
ATOM 1888 C CA . THR A 1 248 ? -6.552 -13.906 17.380 1.00 83.06 248 THR A CA 1
ATOM 1889 C C . THR A 1 248 ? -6.208 -13.035 16.176 1.00 83.06 248 THR A C 1
ATOM 1891 O O . THR A 1 248 ? -5.205 -12.328 16.220 1.00 83.06 248 THR A O 1
ATOM 1894 N N . GLU A 1 249 ? -7.024 -13.035 15.121 1.00 85.31 249 GLU A N 1
ATOM 1895 C CA . GLU A 1 249 ? -6.724 -12.314 13.878 1.00 85.31 249 GLU A CA 1
ATOM 1896 C C . GLU A 1 249 ? -6.768 -10.795 14.056 1.00 85.31 249 GLU A C 1
ATOM 1898 O O . GLU A 1 249 ? -5.804 -10.111 13.717 1.00 85.31 249 GLU A O 1
ATOM 1903 N N . LEU A 1 250 ? -7.831 -10.269 14.670 1.00 87.19 250 LEU A N 1
ATOM 1904 C CA . LEU A 1 250 ? -7.964 -8.839 14.955 1.00 87.19 250 LEU A CA 1
ATOM 1905 C C . LEU A 1 250 ? -6.873 -8.343 15.924 1.00 87.19 250 LEU A C 1
ATOM 1907 O O . LEU A 1 250 ? -6.186 -7.380 15.575 1.00 87.19 250 LEU A O 1
ATOM 1911 N N . PRO A 1 251 ? -6.607 -9.015 17.067 1.00 84.19 251 PRO A N 1
ATOM 1912 C CA . PRO A 1 251 ? -5.453 -8.697 17.907 1.00 84.19 251 PRO A CA 1
ATOM 1913 C C . PRO A 1 251 ? -4.125 -8.675 17.139 1.00 84.19 251 PRO A C 1
ATOM 1915 O O . PRO A 1 251 ? -3.339 -7.742 17.290 1.00 84.19 251 PRO A O 1
ATOM 1918 N N . ARG A 1 252 ? -3.866 -9.661 16.266 1.00 84.94 252 ARG A N 1
ATOM 1919 C CA . ARG A 1 252 ? -2.647 -9.683 15.437 1.00 84.94 252 ARG A CA 1
ATOM 1920 C C . ARG A 1 252 ? -2.578 -8.494 14.482 1.00 84.94 252 ARG A C 1
ATOM 1922 O O . ARG A 1 252 ? -1.501 -7.927 14.315 1.00 84.94 252 ARG A O 1
ATOM 1929 N N . ALA A 1 253 ? -3.700 -8.106 13.885 1.00 85.06 253 ALA A N 1
ATOM 1930 C CA . ALA A 1 253 ? -3.767 -6.950 13.002 1.00 85.06 253 ALA A CA 1
ATOM 1931 C C . ALA A 1 253 ? -3.479 -5.641 13.753 1.00 85.06 253 ALA A C 1
ATOM 1933 O O . ALA A 1 253 ? -2.729 -4.804 13.253 1.00 85.06 253 ALA A O 1
ATOM 1934 N N . VAL A 1 254 ? -3.990 -5.487 14.978 1.00 84.06 254 VAL A N 1
ATOM 1935 C CA . VAL A 1 254 ? -3.686 -4.334 15.842 1.00 84.06 254 VAL A CA 1
ATOM 1936 C C . VAL A 1 254 ? -2.203 -4.293 16.210 1.00 84.06 254 VAL A C 1
ATOM 1938 O O . VAL A 1 254 ? -1.565 -3.250 16.082 1.00 84.06 254 VAL A O 1
ATOM 1941 N N . VAL A 1 255 ? -1.613 -5.426 16.593 1.00 82.88 255 VAL A N 1
ATOM 1942 C CA . VAL A 1 255 ? -0.183 -5.464 16.932 1.00 82.88 255 VAL A CA 1
ATOM 1943 C C . VAL A 1 255 ? 0.707 -5.182 15.718 1.00 82.88 255 VAL A C 1
ATOM 1945 O O . VAL A 1 255 ? 1.720 -4.499 15.851 1.00 82.88 255 VAL A O 1
ATOM 1948 N N . ALA A 1 256 ? 0.320 -5.625 14.519 1.00 81.94 256 ALA A N 1
ATOM 1949 C CA . ALA A 1 256 ? 1.044 -5.288 13.294 1.00 81.94 256 ALA A CA 1
ATOM 1950 C C . ALA A 1 256 ? 1.083 -3.769 13.031 1.00 81.94 256 ALA A C 1
ATOM 1952 O O . ALA A 1 256 ? 2.086 -3.268 12.529 1.00 81.94 256 ALA A O 1
ATOM 1953 N N . HIS A 1 257 ? 0.033 -3.021 13.402 1.00 80.44 257 HIS A N 1
ATOM 1954 C CA . HIS A 1 257 ? 0.078 -1.554 13.390 1.00 80.44 257 HIS A CA 1
ATOM 1955 C C . HIS A 1 257 ? 1.116 -1.030 14.390 1.00 80.44 257 HIS A C 1
ATOM 1957 O O . HIS A 1 257 ? 1.983 -0.230 14.039 1.00 80.44 257 HIS A O 1
ATOM 1963 N N . ALA A 1 258 ? 1.057 -1.535 15.622 1.00 76.38 258 ALA A N 1
ATOM 1964 C CA . ALA A 1 258 ? 1.910 -1.103 16.721 1.00 76.38 258 ALA A CA 1
ATOM 1965 C C . ALA A 1 258 ? 3.415 -1.313 16.470 1.00 76.38 258 ALA A C 1
ATOM 1967 O O . ALA A 1 258 ? 4.233 -0.524 16.931 1.00 76.38 258 ALA A O 1
ATOM 1968 N N . GLN A 1 259 ? 3.799 -2.326 15.687 1.00 76.00 259 GLN A N 1
ATOM 1969 C CA . GLN A 1 259 ? 5.201 -2.577 15.314 1.00 76.00 259 GLN A CA 1
ATOM 1970 C C . GLN A 1 259 ? 5.829 -1.492 14.425 1.00 76.00 259 GLN A C 1
ATOM 1972 O O . GLN A 1 259 ? 7.060 -1.393 14.374 1.00 76.00 259 GLN A O 1
ATOM 1977 N N . GLY A 1 260 ? 5.010 -0.713 13.713 1.00 68.38 260 GLY A N 1
ATOM 1978 C CA . GLY A 1 260 ? 5.463 0.307 12.762 1.00 68.38 260 GLY A CA 1
ATOM 1979 C C . GLY A 1 260 ? 5.155 1.750 13.165 1.00 68.38 260 GLY A C 1
ATOM 1980 O O . GLY A 1 260 ? 5.544 2.660 12.440 1.00 68.38 260 GLY A O 1
ATOM 1981 N N . ALA A 1 261 ? 4.452 1.970 14.276 1.00 68.88 261 ALA A N 1
ATOM 1982 C CA . ALA A 1 261 ? 4.025 3.296 14.711 1.00 68.88 261 ALA A CA 1
ATOM 1983 C C . ALA A 1 261 ? 4.934 3.859 15.825 1.00 68.88 261 ALA A C 1
ATOM 1985 O O . ALA A 1 261 ? 5.502 3.089 16.607 1.00 68.88 261 ALA A O 1
ATOM 1986 N N . PRO A 1 262 ? 5.100 5.195 15.901 1.00 66.50 262 PRO A N 1
ATOM 1987 C CA . PRO A 1 262 ? 5.814 5.832 17.002 1.00 66.50 262 PRO A CA 1
ATOM 1988 C C . PRO A 1 262 ? 5.116 5.543 18.336 1.00 66.50 262 PRO A C 1
ATOM 1990 O O . PRO A 1 262 ? 3.900 5.359 18.396 1.00 66.50 262 PRO A O 1
ATOM 1993 N N . LYS A 1 263 ? 5.895 5.479 19.419 1.00 68.44 263 LYS A N 1
ATOM 1994 C CA . LYS A 1 263 ? 5.349 5.270 20.763 1.00 68.44 263 LYS A CA 1
ATOM 1995 C C . LYS A 1 263 ? 4.769 6.579 21.294 1.00 68.44 263 LYS A C 1
ATOM 1997 O O . LYS A 1 263 ? 5.522 7.484 21.637 1.00 68.44 263 LYS A O 1
ATOM 2002 N N . ASP A 1 264 ? 3.445 6.644 21.358 1.00 71.12 264 ASP A N 1
ATOM 2003 C CA . ASP A 1 264 ? 2.656 7.724 21.952 1.00 71.12 264 ASP A CA 1
ATOM 2004 C C . ASP A 1 264 ? 1.707 7.185 23.049 1.00 71.12 264 ASP A C 1
ATOM 2006 O O . ASP A 1 264 ? 1.699 5.988 23.373 1.00 71.12 264 ASP A O 1
ATOM 2010 N N . ASP A 1 265 ? 0.915 8.066 23.661 1.00 71.38 265 ASP A N 1
ATOM 2011 C CA . ASP A 1 265 ? -0.025 7.694 24.727 1.00 71.38 265 ASP A CA 1
ATOM 2012 C C . ASP A 1 265 ? -1.072 6.676 24.248 1.00 71.38 265 ASP A C 1
ATOM 2014 O O . ASP A 1 265 ? -1.440 5.760 24.989 1.00 71.38 265 ASP A O 1
ATOM 2018 N N . GLY A 1 266 ? -1.529 6.778 22.996 1.00 68.75 266 GLY A N 1
ATOM 2019 C CA . GLY A 1 266 ? -2.472 5.811 22.437 1.00 68.75 266 GLY A CA 1
ATOM 2020 C C . GLY A 1 266 ? -1.817 4.460 22.121 1.00 68.75 266 GLY A C 1
ATOM 2021 O O . GLY A 1 266 ? -2.440 3.416 22.318 1.00 68.75 266 GLY A O 1
ATOM 2022 N N . MET A 1 267 ? -0.535 4.440 21.747 1.00 73.69 267 MET A N 1
ATOM 2023 C CA . MET A 1 267 ? 0.261 3.214 21.639 1.00 73.69 267 MET A CA 1
ATOM 2024 C C . MET A 1 267 ? 0.422 2.523 22.993 1.00 73.69 267 MET A C 1
ATOM 2026 O O . MET A 1 267 ? 0.336 1.297 23.084 1.00 73.69 267 MET A O 1
ATOM 2030 N N . THR A 1 268 ? 0.617 3.304 24.056 1.00 76.75 268 THR A N 1
ATOM 2031 C CA . THR A 1 268 ? 0.722 2.789 25.428 1.00 76.75 268 THR A CA 1
ATOM 2032 C C . THR A 1 268 ? -0.574 2.098 25.851 1.00 76.75 268 THR A C 1
ATOM 2034 O O . THR A 1 268 ? -0.528 0.983 26.370 1.00 76.75 268 THR A O 1
ATOM 2037 N N . GLN A 1 269 ? -1.733 2.677 25.518 1.00 74.81 269 GLN A N 1
ATOM 2038 C CA . GLN A 1 269 ? -3.040 2.047 25.758 1.00 74.81 269 GLN A CA 1
ATOM 2039 C C . GLN A 1 269 ? -3.193 0.707 25.023 1.00 74.81 269 GLN A C 1
ATOM 2041 O O . GLN A 1 269 ? -3.704 -0.260 25.594 1.00 74.81 269 GLN A O 1
ATOM 2046 N N . ILE A 1 270 ? -2.732 0.626 23.770 1.00 76.06 270 ILE A N 1
ATOM 2047 C CA . ILE A 1 270 ? -2.735 -0.623 22.998 1.00 76.06 270 ILE A CA 1
ATOM 2048 C C . ILE A 1 270 ? -1.819 -1.655 23.673 1.00 76.06 270 ILE A C 1
ATOM 2050 O O . ILE A 1 270 ? -2.246 -2.778 23.934 1.00 76.06 270 ILE A O 1
ATOM 2054 N N . ILE A 1 271 ? -0.580 -1.288 24.007 1.00 79.56 271 ILE A N 1
ATOM 2055 C CA . ILE A 1 271 ? 0.389 -2.184 24.658 1.00 79.56 271 ILE A CA 1
ATOM 2056 C C . ILE A 1 271 ? -0.160 -2.739 25.978 1.00 79.56 271 ILE A C 1
ATOM 2058 O O . ILE A 1 271 ? -0.138 -3.956 26.187 1.00 79.56 271 ILE A O 1
ATOM 2062 N N . ASP A 1 272 ? -0.697 -1.875 26.842 1.00 82.25 272 ASP A N 1
ATOM 2063 C CA . ASP A 1 272 ? -1.222 -2.276 28.148 1.00 82.25 272 ASP A CA 1
ATOM 2064 C C . ASP A 1 272 ? -2.412 -3.231 28.051 1.00 82.25 272 ASP A C 1
ATOM 2066 O O . ASP A 1 272 ? -2.539 -4.135 28.878 1.00 82.25 272 ASP A O 1
ATOM 2070 N N . ARG A 1 273 ? -3.254 -3.088 27.021 1.00 77.94 273 ARG A N 1
ATOM 2071 C CA . ARG A 1 273 ? -4.381 -3.997 26.769 1.00 77.94 273 ARG A CA 1
ATOM 2072 C C . ARG A 1 273 ? -3.917 -5.408 26.396 1.00 77.94 273 ARG A C 1
ATOM 2074 O O . ARG A 1 273 ? -4.567 -6.381 26.777 1.00 77.94 273 ARG A O 1
ATOM 2081 N N . TYR A 1 274 ? -2.829 -5.537 25.636 1.00 78.12 274 TYR A N 1
ATOM 2082 C CA . TYR A 1 274 ? -2.441 -6.807 25.007 1.00 78.12 274 TYR A CA 1
ATOM 2083 C C . TYR A 1 274 ? -1.275 -7.544 25.661 1.00 78.12 274 TYR A C 1
ATOM 2085 O O . TYR A 1 274 ? -1.014 -8.693 25.286 1.00 78.12 274 TYR A O 1
ATOM 2093 N N . LYS A 1 275 ? -0.593 -6.938 26.638 1.00 81.56 275 LYS A N 1
ATOM 2094 C CA . LYS A 1 275 ? 0.540 -7.574 27.332 1.00 81.56 275 LYS A CA 1
ATOM 2095 C C . LYS A 1 275 ? 0.193 -8.942 27.943 1.00 81.56 275 LYS A C 1
ATOM 2097 O O . LYS A 1 275 ? 1.015 -9.854 27.884 1.00 81.56 275 LYS A O 1
ATOM 2102 N N . ASP A 1 276 ? -1.055 -9.120 28.384 1.00 83.12 276 ASP A N 1
ATOM 2103 C CA . ASP A 1 276 ? -1.558 -10.349 29.019 1.00 83.12 276 ASP A CA 1
ATOM 2104 C C . ASP A 1 276 ? -2.535 -11.153 28.134 1.00 83.12 276 ASP A C 1
ATOM 2106 O O . ASP A 1 276 ? -3.245 -12.040 28.606 1.00 83.12 276 ASP A O 1
ATOM 2110 N N . HIS A 1 277 ? -2.587 -10.873 26.827 1.00 81.56 277 HIS A N 1
ATOM 2111 C CA . HIS A 1 277 ? -3.522 -11.529 25.904 1.00 81.56 277 HIS A CA 1
ATOM 2112 C C . HIS A 1 277 ? -3.327 -13.056 25.864 1.00 81.56 277 HIS A C 1
ATOM 2114 O O . HIS A 1 277 ? -2.195 -13.524 25.875 1.00 81.56 277 HIS A O 1
ATOM 2120 N N . LEU A 1 278 ? -4.391 -13.863 25.733 1.00 81.44 278 LEU A N 1
ATOM 2121 C CA . LEU A 1 278 ? -4.314 -15.342 25.782 1.00 81.44 278 LEU A CA 1
ATOM 2122 C C . LEU A 1 278 ? -3.380 -15.959 24.722 1.00 81.44 278 LEU A C 1
ATOM 2124 O O . LEU A 1 278 ? -2.703 -16.957 24.981 1.00 81.44 278 LEU A O 1
ATOM 2128 N N . SER A 1 279 ? -3.289 -15.342 23.543 1.00 80.38 279 SER A N 1
ATOM 2129 C CA . SER A 1 279 ? -2.375 -15.766 22.474 1.00 80.38 279 SER A CA 1
ATOM 2130 C C . SER A 1 279 ? -0.918 -15.393 22.765 1.00 80.38 279 SER A C 1
ATOM 2132 O O . SER A 1 279 ? -0.573 -14.213 22.831 1.00 80.38 279 SER A O 1
ATOM 2134 N N . ALA A 1 280 ? -0.042 -16.400 22.831 1.00 81.81 280 ALA A N 1
ATOM 2135 C CA . ALA A 1 280 ? 1.404 -16.207 22.964 1.00 81.81 280 ALA A CA 1
ATOM 2136 C C . ALA A 1 280 ? 2.007 -15.391 21.806 1.00 81.81 280 ALA A C 1
ATOM 2138 O O . ALA A 1 280 ? 2.911 -14.592 22.031 1.00 81.81 280 ALA A O 1
ATOM 2139 N N . THR A 1 281 ? 1.481 -15.538 20.585 1.00 80.12 281 THR A N 1
ATOM 2140 C CA . THR A 1 281 ? 1.914 -14.759 19.414 1.00 80.12 281 THR A CA 1
ATOM 2141 C C . THR A 1 281 ? 1.682 -13.264 19.619 1.00 80.12 281 THR A C 1
ATOM 2143 O O . THR A 1 281 ? 2.574 -12.465 19.348 1.00 80.12 281 THR A O 1
ATOM 2146 N N . VAL A 1 282 ? 0.507 -12.890 20.137 1.00 79.00 282 VAL A N 1
ATOM 2147 C CA . VAL A 1 282 ? 0.161 -11.491 20.435 1.00 79.00 282 VAL A CA 1
ATOM 2148 C C . VAL A 1 282 ? 1.066 -10.950 21.543 1.00 79.00 282 VAL A C 1
ATOM 2150 O O . VAL A 1 282 ? 1.674 -9.898 21.364 1.00 79.00 282 VAL A O 1
ATOM 2153 N N . ARG A 1 283 ? 1.252 -11.706 22.636 1.00 86.25 283 ARG A N 1
ATOM 2154 C CA . ARG A 1 283 ? 2.138 -11.298 23.743 1.00 86.25 283 ARG A CA 1
ATOM 2155 C C . ARG A 1 283 ? 3.587 -11.097 23.299 1.00 86.25 283 ARG A C 1
ATOM 2157 O O . ARG A 1 283 ? 4.202 -10.101 23.661 1.00 86.25 283 ARG A O 1
ATOM 2164 N N . ASN A 1 284 ? 4.131 -12.013 22.497 1.00 83.75 284 ASN A N 1
ATOM 2165 C CA . ASN A 1 284 ? 5.508 -11.913 22.005 1.00 83.75 284 ASN A CA 1
ATOM 2166 C C . ASN A 1 284 ? 5.703 -10.692 21.098 1.00 83.75 284 ASN A C 1
ATOM 2168 O O . ASN A 1 284 ? 6.727 -10.020 21.181 1.00 83.75 284 ASN A O 1
ATOM 2172 N N . ALA A 1 285 ? 4.717 -10.381 20.255 1.00 79.44 285 ALA A N 1
ATOM 2173 C CA . ALA A 1 285 ? 4.791 -9.222 19.379 1.00 79.44 285 ALA A CA 1
ATOM 2174 C C . ALA A 1 285 ? 4.692 -7.894 20.162 1.00 79.44 285 ALA A C 1
ATOM 2176 O O . ALA A 1 285 ? 5.441 -6.970 19.858 1.00 79.44 285 ALA A O 1
ATOM 2177 N N . ILE A 1 286 ? 3.871 -7.826 21.221 1.00 83.81 286 ILE A N 1
ATOM 2178 C CA . ILE A 1 286 ? 3.854 -6.692 22.166 1.00 83.81 286 ILE A CA 1
ATOM 2179 C C . ILE A 1 286 ? 5.189 -6.543 22.900 1.00 83.81 286 ILE A C 1
ATOM 2181 O O . ILE A 1 286 ? 5.716 -5.434 22.977 1.00 83.81 286 ILE A O 1
ATOM 2185 N N . ARG A 1 287 ? 5.776 -7.645 23.380 1.00 84.44 287 ARG A N 1
ATOM 2186 C CA . ARG A 1 287 ? 7.085 -7.612 24.045 1.00 84.44 287 ARG A CA 1
ATOM 2187 C C . ARG A 1 287 ? 8.175 -7.067 23.122 1.00 84.44 287 ARG A C 1
ATOM 2189 O O . ARG A 1 287 ? 8.906 -6.170 23.516 1.00 84.44 287 ARG A O 1
ATOM 2196 N N . SER A 1 288 ? 8.209 -7.519 21.868 1.00 81.38 288 SER A N 1
ATOM 2197 C CA . SER A 1 288 ? 9.152 -7.010 20.864 1.00 81.38 288 SER A CA 1
ATOM 2198 C C . SER A 1 288 ? 8.981 -5.506 20.602 1.00 81.38 288 SER A C 1
ATOM 2200 O O . SER A 1 288 ? 9.966 -4.790 20.418 1.00 81.38 288 SER A O 1
ATOM 2202 N N . ILE A 1 289 ? 7.742 -4.996 20.630 1.00 77.56 289 ILE A N 1
ATOM 2203 C CA . ILE A 1 289 ? 7.488 -3.551 20.565 1.00 77.56 289 ILE A CA 1
ATOM 2204 C C . ILE A 1 289 ? 8.056 -2.857 21.802 1.00 77.56 289 ILE A C 1
ATOM 2206 O O . ILE A 1 289 ? 8.688 -1.813 21.660 1.00 77.56 289 ILE A O 1
ATOM 2210 N N . GLN A 1 290 ? 7.846 -3.399 23.006 1.00 78.31 290 GLN A N 1
ATOM 2211 C CA . GLN A 1 290 ? 8.358 -2.843 24.264 1.00 78.31 290 GLN A CA 1
ATOM 2212 C C . GLN A 1 290 ? 9.894 -2.774 24.280 1.00 78.31 290 GLN A C 1
ATOM 2214 O O . GLN A 1 290 ? 10.417 -1.676 24.463 1.00 78.31 290 GLN A O 1
ATOM 2219 N N . GLU A 1 291 ? 10.575 -3.880 23.962 1.00 77.94 291 GLU A N 1
ATOM 2220 C CA . GLU A 1 291 ? 12.044 -4.022 23.920 1.00 77.94 291 GLU A CA 1
ATOM 2221 C C . GLU A 1 291 ? 12.716 -3.017 22.970 1.00 77.94 291 GLU A C 1
ATOM 2223 O O . GLU A 1 291 ? 13.764 -2.467 23.286 1.00 77.94 291 GLU A O 1
ATOM 2228 N N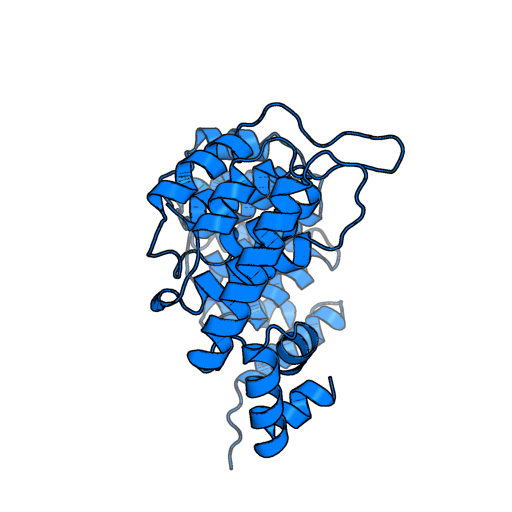 . ARG A 1 292 ? 12.076 -2.666 21.845 1.00 67.56 292 ARG A N 1
ATOM 2229 C CA . ARG A 1 292 ? 12.565 -1.616 20.929 1.00 67.56 292 ARG A CA 1
ATOM 2230 C C . ARG A 1 292 ? 12.698 -0.212 21.551 1.00 67.56 292 ARG A C 1
ATOM 2232 O O . ARG A 1 292 ? 13.241 0.660 20.882 1.00 67.56 292 ARG A O 1
ATOM 2239 N N . ALA A 1 293 ? 12.156 0.047 22.748 1.00 54.53 293 ALA A N 1
ATOM 2240 C CA . ALA A 1 293 ? 12.297 1.344 23.434 1.00 54.53 293 ALA A CA 1
ATOM 2241 C C . ALA A 1 293 ? 13.325 1.379 24.557 1.00 54.53 293 ALA A C 1
ATOM 2243 O O . ALA A 1 293 ? 13.492 2.443 25.149 1.00 54.53 293 ALA A O 1
ATOM 2244 N N . GLU A 1 294 ? 13.997 0.278 24.869 1.00 43.00 294 GLU A N 1
ATOM 2245 C CA . GLU A 1 294 ? 15.155 0.375 25.746 1.00 43.00 294 GLU A CA 1
ATOM 2246 C C . GLU A 1 294 ? 16.333 0.840 24.879 1.00 43.00 294 GLU A C 1
ATOM 2248 O O . GLU A 1 294 ? 16.737 0.105 23.974 1.00 43.00 294 GLU A O 1
ATOM 2253 N N . PRO A 1 295 ? 16.864 2.069 25.054 1.00 42.94 295 PRO A N 1
ATOM 2254 C CA . PRO A 1 295 ? 18.171 2.361 24.493 1.00 42.94 295 PRO A CA 1
ATOM 2255 C C . PRO A 1 295 ? 19.158 1.375 25.124 1.00 42.94 295 PRO A C 1
ATOM 2257 O O . PRO A 1 295 ? 19.104 1.151 26.335 1.00 42.94 295 PRO A O 1
ATOM 2260 N N . GLU A 1 296 ? 20.049 0.791 24.318 1.00 38.06 296 GLU A N 1
ATOM 2261 C CA . GLU A 1 296 ? 21.243 0.133 24.848 1.00 38.06 296 GLU A CA 1
ATOM 2262 C C . GLU A 1 296 ? 21.951 1.149 25.746 1.00 38.06 296 GLU A C 1
ATOM 2264 O O . GLU A 1 296 ? 22.547 2.118 25.276 1.00 38.06 296 GLU A O 1
ATOM 2269 N N . VAL A 1 297 ? 21.813 0.972 27.058 1.00 41.34 297 VAL A N 1
ATOM 2270 C CA . VAL A 1 297 ? 22.632 1.678 28.031 1.00 41.34 297 VAL A CA 1
ATOM 2271 C C . VAL A 1 297 ? 24.006 1.033 27.927 1.00 41.34 297 VAL A C 1
ATOM 2273 O O . VAL A 1 297 ? 24.230 -0.040 28.487 1.00 41.34 297 VAL A O 1
ATOM 2276 N N . SER A 1 298 ? 24.898 1.671 27.170 1.00 36.31 298 SER A N 1
ATOM 2277 C CA . SER A 1 298 ? 26.326 1.373 27.166 1.00 36.31 298 SER A CA 1
ATOM 2278 C C . SER A 1 298 ? 27.145 2.640 27.332 1.00 36.31 298 SER A C 1
ATOM 2280 O O . SER A 1 298 ? 26.723 3.705 26.830 1.00 36.31 298 SER A O 1
#

Radius of gyration: 21.23 Å; chains: 1; bounding box: 54×37×56 Å